Protein AF-A0A263D2Q8-F1 (afdb_monomer_lite)

Radius of gyration: 26.39 Å; chains: 1; bounding box: 45×53×95 Å

Organism: NCBI:txid1854586

InterPro domains:
  IPR046206 Protein of unknown function DUF6239 [PF19752] (26-210)

pLDDT: mean 84.52, std 14.7, range [44.41, 97.5]

Foldseek 3Di:
DDDDDDDDDDDDDDDDDPDDPDDPDPPVDDDPVVVVVVLVVLLVLLLVLLLLLLVCLLCVVVDPDDPLVSLLVNLVSLLSSLVSLVVNQPDAPDDPVVVVVLNVLSVVLNCLSPDPDPVSVVVLVVLLVCLLVLLVVLLVQLVVLCVCLVPPDDPCNVNSLSNSLSSLSSSSSSLSSHDDPDPVSVVVSSVSSNSSSVSSVVSSVVVVVVVVVD

Secondary structure (DSSP, 8-state):
-----------------------------SSHHHHHHHHHHHHHHHHHHHHHHHHHHHHGGG-SS--HHHHHHHHHHHHHHHHHHHHH-S--SS-HHHHHHHHHHHHHHHHHHH--SHHHHHHHHHHHHHHHHHHHHHHHHHHHHHHHHHHS-TTTHHHHHHHHHHHHHHHHHHHHH---SSHHHHHHHHHHHHHHHHHHHHHHHHHHHHHH--

Sequence (214 aa):
MHLRHRGRAPGRGRTGMTAAQAAGGPHDHLVTFSVTTGSLWLRVLLVAGLLLVAAFALLRPFLTEQPRLAVELVTWAAAGAGLLGLLLTEGIDLPQQVALLLLIALAVPVTVTRARQPRLLAVTRHVRGVAPWVLALALVASGVEFGRAWLGGTDAAPVLLHTGLVIALVGLSWFTICRPRTRLATISVQTLVWVLATAVVAGTAHVAVLSSAG

Structure (mmCIF, N/CA/C/O backbone):
data_AF-A0A263D2Q8-F1
#
_entry.id   AF-A0A263D2Q8-F1
#
loop_
_atom_site.group_PDB
_atom_site.id
_atom_site.type_symbol
_atom_site.label_atom_id
_atom_site.label_alt_id
_atom_site.label_comp_id
_atom_site.label_asym_id
_atom_site.label_entity_id
_atom_site.label_seq_id
_atom_site.pdbx_PDB_ins_code
_atom_site.Cartn_x
_atom_site.Cartn_y
_atom_site.Cartn_z
_atom_site.occupancy
_atom_site.B_iso_or_equiv
_atom_site.auth_seq_id
_atom_site.auth_comp_id
_atom_site.auth_asym_id
_atom_site.auth_atom_id
_atom_site.pdbx_PDB_model_num
ATOM 1 N N . MET A 1 1 ? 9.196 -20.069 -69.969 1.00 50.94 1 MET A N 1
ATOM 2 C CA . MET A 1 1 ? 9.876 -19.220 -70.968 1.00 50.94 1 MET A CA 1
ATOM 3 C C . MET A 1 1 ? 8.854 -18.212 -71.491 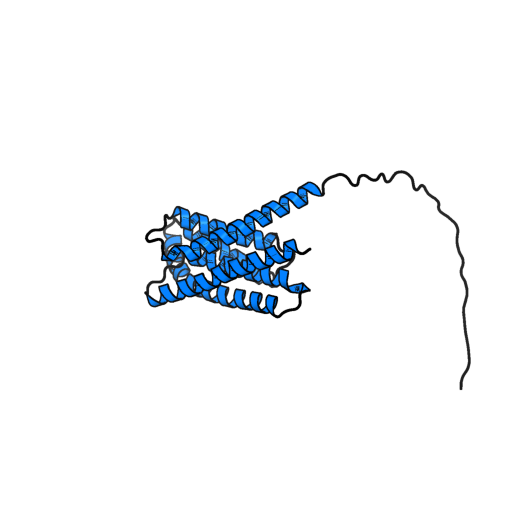1.00 50.94 1 MET A C 1
ATOM 5 O O . MET A 1 1 ? 8.101 -18.538 -72.389 1.00 50.94 1 MET A O 1
ATOM 9 N N . HIS A 1 2 ? 8.741 -17.037 -70.863 1.00 53.97 2 HIS A N 1
ATOM 10 C CA . HIS A 1 2 ? 7.976 -15.905 -71.397 1.00 53.97 2 HIS A CA 1
ATOM 11 C C . HIS A 1 2 ? 8.629 -14.604 -70.919 1.00 53.97 2 HIS A C 1
ATOM 13 O O . HIS A 1 2 ? 8.953 -14.444 -69.745 1.00 53.97 2 HIS A O 1
ATOM 19 N N . LEU A 1 3 ? 8.908 -13.744 -71.891 1.00 55.81 3 LEU A N 1
ATOM 20 C CA . LEU A 1 3 ? 9.716 -12.532 -71.839 1.00 55.81 3 LEU A CA 1
ATOM 21 C C . LEU A 1 3 ? 8.823 -11.281 -71.837 1.00 55.81 3 LEU A C 1
ATOM 23 O O . LEU A 1 3 ? 7.815 -11.270 -72.537 1.00 55.81 3 LEU A O 1
ATOM 27 N N . ARG A 1 4 ? 9.348 -10.206 -71.217 1.00 49.97 4 ARG A N 1
ATOM 28 C CA . ARG A 1 4 ? 9.021 -8.765 -71.399 1.00 49.97 4 ARG A CA 1
ATOM 29 C C . ARG A 1 4 ? 7.684 -8.284 -70.787 1.00 49.97 4 ARG A C 1
ATOM 31 O O . ARG A 1 4 ? 6.724 -9.024 -70.745 1.00 49.97 4 ARG A O 1
ATOM 38 N N . HIS A 1 5 ? 7.543 -7.057 -70.269 1.00 57.03 5 HIS A N 1
ATOM 39 C CA . HIS A 1 5 ? 8.146 -5.787 -70.686 1.00 57.03 5 HIS A CA 1
ATOM 40 C C . HIS A 1 5 ? 8.385 -4.818 -69.506 1.00 57.03 5 HIS A C 1
ATOM 42 O O . HIS A 1 5 ? 7.530 -4.622 -68.649 1.00 57.03 5 HIS A O 1
ATOM 48 N N . ARG A 1 6 ? 9.554 -4.161 -69.522 1.00 58.44 6 ARG A N 1
ATOM 49 C CA . ARG A 1 6 ? 9.878 -2.945 -68.760 1.00 58.44 6 ARG A CA 1
ATOM 50 C C . ARG A 1 6 ? 9.007 -1.777 -69.237 1.00 58.44 6 ARG A C 1
ATOM 52 O O . ARG A 1 6 ? 8.933 -1.552 -70.444 1.00 58.44 6 ARG A O 1
ATOM 59 N N . GLY A 1 7 ? 8.507 -0.978 -68.296 1.00 60.94 7 GLY A N 1
ATOM 60 C CA . GLY A 1 7 ? 8.004 0.380 -68.518 1.00 60.94 7 GLY A CA 1
ATOM 61 C C . GLY A 1 7 ? 8.512 1.306 -67.414 1.00 60.94 7 GLY A C 1
ATOM 62 O O . GLY A 1 7 ? 7.944 1.357 -66.331 1.00 60.94 7 GLY A O 1
ATOM 63 N N . ARG A 1 8 ? 9.628 1.991 -67.678 1.00 58.66 8 ARG A N 1
ATOM 64 C CA . ARG A 1 8 ? 10.233 3.029 -66.832 1.00 58.66 8 ARG A CA 1
ATOM 65 C C . ARG A 1 8 ? 10.006 4.353 -67.555 1.00 58.66 8 ARG A C 1
ATOM 67 O O . ARG A 1 8 ? 10.465 4.482 -68.685 1.00 58.66 8 ARG A O 1
ATOM 74 N N . ALA A 1 9 ? 9.349 5.316 -66.915 1.00 64.12 9 ALA A N 1
ATOM 75 C CA . ALA A 1 9 ? 9.294 6.697 -67.387 1.00 64.12 9 ALA A CA 1
ATOM 76 C C 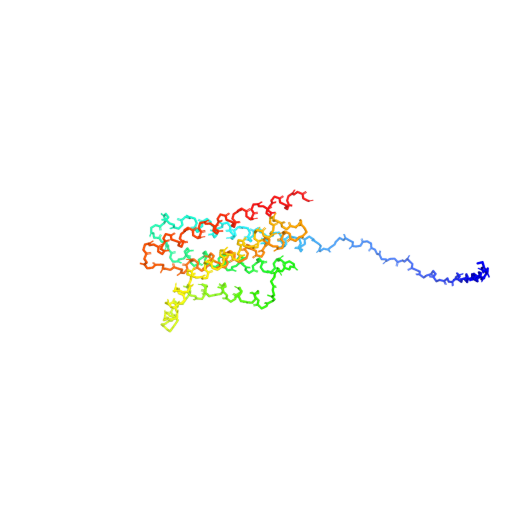. ALA A 1 9 ? 9.756 7.652 -66.267 1.00 64.12 9 ALA A C 1
ATOM 78 O O . ALA A 1 9 ? 9.335 7.479 -65.121 1.00 64.12 9 ALA A O 1
ATOM 79 N N . PRO A 1 10 ? 10.641 8.622 -66.567 1.00 61.88 10 PRO A N 1
ATOM 80 C CA . PRO A 1 10 ? 11.128 9.619 -65.623 1.00 61.88 10 PRO A CA 1
ATOM 81 C C . PRO A 1 10 ? 10.276 10.897 -65.688 1.00 61.88 10 PRO A C 1
ATOM 83 O O . PRO A 1 10 ? 10.042 11.437 -66.765 1.00 61.88 10 PRO A O 1
ATOM 86 N N . GLY A 1 11 ? 9.864 11.415 -64.531 1.00 60.47 11 GLY A N 1
ATOM 87 C CA . GLY A 1 11 ? 9.201 12.714 -64.398 1.00 60.47 11 GLY A CA 1
ATOM 88 C C . GLY A 1 11 ? 9.997 13.620 -63.470 1.00 60.47 11 GLY A C 1
ATOM 89 O O . GLY A 1 11 ? 9.829 13.584 -62.257 1.00 60.47 11 GLY A O 1
ATOM 90 N N . ARG A 1 12 ? 10.909 14.401 -64.051 1.00 58.59 12 ARG A N 1
ATOM 91 C CA . ARG A 1 12 ? 11.739 15.404 -63.379 1.00 58.59 12 ARG A CA 1
ATOM 92 C C . ARG A 1 12 ? 10.985 16.736 -63.430 1.00 58.59 12 ARG A C 1
ATOM 94 O O . ARG A 1 12 ? 10.916 17.344 -64.489 1.00 58.59 12 ARG A O 1
ATOM 101 N N . GLY A 1 13 ? 10.439 17.178 -62.301 1.00 59.19 13 GLY A N 1
ATOM 102 C CA . GLY A 1 13 ? 9.863 18.514 -62.126 1.00 59.19 13 GLY A CA 1
ATOM 103 C C . GLY A 1 13 ? 10.493 19.182 -60.911 1.00 59.19 13 GLY A C 1
ATOM 104 O O . GLY A 1 13 ? 10.072 18.951 -59.784 1.00 59.19 13 GLY A O 1
ATOM 105 N N . ARG A 1 14 ? 11.554 19.956 -61.145 1.00 64.00 14 ARG A N 1
ATOM 106 C CA . ARG A 1 14 ? 12.309 20.722 -60.149 1.00 64.00 14 ARG A CA 1
ATOM 107 C C . ARG A 1 14 ? 12.226 22.187 -60.556 1.00 64.00 14 ARG A C 1
ATOM 109 O O . ARG A 1 14 ? 12.814 22.511 -61.574 1.00 64.00 14 ARG A O 1
ATOM 116 N N . THR A 1 15 ? 11.536 23.002 -59.759 1.00 55.69 15 THR A N 1
ATOM 117 C CA . THR A 1 15 ? 11.578 24.482 -59.638 1.00 55.69 15 THR A CA 1
ATOM 118 C C . THR A 1 15 ? 10.316 24.847 -58.858 1.00 55.69 15 THR A C 1
ATOM 120 O O . THR A 1 15 ? 9.236 24.445 -59.258 1.00 55.69 15 THR A O 1
ATOM 123 N N . GLY A 1 16 ? 10.306 25.549 -57.740 1.00 53.62 16 GLY A N 1
ATOM 124 C CA . GLY A 1 16 ? 11.305 26.352 -57.069 1.00 53.62 16 GLY A CA 1
ATOM 125 C C . GLY A 1 16 ? 10.492 27.311 -56.206 1.00 53.62 16 GLY A C 1
ATOM 126 O O . GLY A 1 16 ? 9.788 28.156 -56.739 1.00 53.62 16 GLY A O 1
ATOM 127 N N . MET A 1 17 ? 10.544 27.148 -54.889 1.00 49.50 17 MET A N 1
ATOM 128 C CA . MET A 1 17 ? 10.141 28.188 -53.946 1.00 49.50 17 MET A CA 1
ATOM 129 C C . MET A 1 17 ? 11.175 28.200 -52.830 1.00 49.50 17 MET A C 1
ATOM 131 O O . MET A 1 17 ? 11.026 27.615 -51.764 1.00 49.50 17 MET A O 1
ATOM 135 N N . THR A 1 18 ? 12.287 28.854 -53.148 1.00 63.72 18 THR A N 1
ATOM 136 C CA . THR A 1 18 ? 13.103 29.569 -52.176 1.00 63.72 18 THR A CA 1
ATOM 137 C C . THR A 1 18 ? 12.246 30.699 -51.611 1.00 63.72 18 THR A C 1
ATOM 139 O O . THR A 1 18 ? 12.167 31.775 -52.199 1.00 63.72 18 THR A O 1
ATOM 142 N N . ALA A 1 19 ? 11.575 30.437 -50.494 1.00 56.88 19 ALA A N 1
ATOM 143 C CA . ALA A 1 19 ? 10.976 31.463 -49.657 1.00 56.88 19 ALA A CA 1
ATOM 144 C C . ALA A 1 19 ? 11.612 31.357 -48.271 1.00 56.88 19 ALA A C 1
ATOM 146 O O . ALA A 1 19 ? 11.289 30.474 -47.485 1.00 56.88 19 ALA A O 1
ATOM 147 N N . ALA A 1 20 ? 12.577 32.249 -48.049 1.00 56.53 20 ALA A N 1
ATOM 148 C CA . ALA A 1 20 ? 12.946 32.799 -46.753 1.00 56.53 20 ALA A CA 1
ATOM 149 C C . ALA A 1 20 ? 13.068 31.792 -45.598 1.00 56.53 20 ALA A C 1
ATOM 151 O O . ALA A 1 20 ? 12.298 31.770 -44.644 1.00 56.53 20 ALA A O 1
ATOM 152 N N . GLN A 1 21 ? 14.160 31.042 -45.650 1.00 54.62 21 GLN A N 1
ATOM 153 C CA . GLN A 1 21 ? 14.877 30.590 -44.470 1.00 54.62 21 GLN A CA 1
ATOM 154 C C . GLN A 1 21 ? 15.453 31.840 -43.775 1.00 54.62 21 GLN A C 1
ATOM 156 O O . GLN A 1 21 ? 16.589 32.234 -44.020 1.00 54.62 21 GLN A O 1
ATOM 161 N N . ALA A 1 22 ? 14.630 32.536 -42.990 1.00 49.81 22 ALA A N 1
ATOM 162 C CA . ALA A 1 22 ? 15.046 33.693 -42.209 1.00 49.81 22 ALA A CA 1
ATOM 163 C C . ALA A 1 22 ? 14.299 33.718 -40.869 1.00 49.81 22 ALA A C 1
ATOM 165 O O . ALA A 1 22 ? 13.089 33.913 -40.820 1.00 49.81 22 ALA A O 1
ATOM 166 N N . ALA A 1 23 ? 15.080 33.550 -39.798 1.00 53.59 23 ALA A N 1
ATOM 167 C CA . ALA A 1 23 ? 14.748 33.862 -38.407 1.00 53.59 23 ALA A CA 1
ATOM 168 C C . ALA A 1 23 ? 13.785 32.919 -37.654 1.00 53.59 23 ALA A C 1
ATOM 170 O O . ALA A 1 23 ? 12.911 33.367 -36.921 1.00 53.59 23 ALA A O 1
ATOM 171 N N . GLY A 1 24 ? 14.024 31.607 -37.720 1.00 49.06 24 GLY A N 1
ATOM 172 C CA . GLY A 1 24 ? 13.734 30.725 -36.584 1.00 49.06 24 GLY A CA 1
ATOM 173 C C . GLY A 1 24 ? 14.960 30.686 -35.675 1.00 49.06 24 GLY A C 1
ATOM 174 O O . GLY A 1 24 ? 15.826 29.837 -35.862 1.00 49.06 24 GLY A O 1
ATOM 175 N N . GLY A 1 25 ? 15.105 31.672 -34.788 1.00 44.41 25 GLY A N 1
ATOM 176 C CA . GLY A 1 25 ? 16.242 31.750 -33.871 1.00 44.41 25 GLY A CA 1
ATOM 177 C C . GLY A 1 25 ? 16.325 30.512 -32.962 1.00 44.41 25 GLY A C 1
ATOM 178 O O . GLY A 1 25 ? 15.280 30.020 -32.530 1.00 44.41 25 GLY A O 1
ATOM 179 N N . PRO A 1 26 ? 17.533 30.009 -32.645 1.00 54.25 26 PRO A N 1
ATOM 180 C CA . PRO A 1 26 ? 17.727 28.990 -31.623 1.00 54.25 26 PRO A CA 1
ATOM 181 C C . PRO A 1 26 ? 17.442 29.623 -30.258 1.00 54.25 26 PRO A C 1
ATOM 183 O O . PRO A 1 26 ? 18.323 30.146 -29.581 1.00 54.25 26 PRO A O 1
ATOM 186 N N . HIS A 1 27 ? 16.173 29.624 -29.872 1.00 53.00 27 HIS A N 1
ATOM 187 C CA . HIS A 1 27 ? 15.743 29.913 -28.510 1.00 53.00 27 HIS A CA 1
ATOM 188 C C . HIS A 1 27 ? 15.486 28.591 -27.771 1.00 53.00 27 HIS A C 1
ATOM 190 O O . HIS A 1 27 ? 14.464 28.422 -27.117 1.00 53.00 27 HIS A O 1
ATOM 196 N N . ASP A 1 28 ? 16.449 27.665 -27.850 1.00 52.28 28 ASP A N 1
ATOM 197 C CA . ASP A 1 28 ? 16.512 26.413 -27.077 1.00 52.28 28 ASP A CA 1
ATOM 198 C C . ASP A 1 28 ? 17.021 26.666 -25.649 1.00 52.28 28 ASP A C 1
ATOM 200 O O . ASP A 1 28 ? 17.899 25.976 -25.137 1.00 52.28 28 ASP A O 1
ATOM 204 N N . HIS A 1 29 ? 16.519 27.698 -24.978 1.00 57.44 29 HIS A N 1
ATOM 205 C CA . HIS A 1 29 ? 16.974 28.042 -23.632 1.00 57.44 29 HIS A CA 1
ATOM 206 C C . HIS A 1 29 ? 15.827 28.549 -22.771 1.00 57.44 29 HIS A C 1
ATOM 208 O O . HIS A 1 29 ? 15.957 29.629 -22.223 1.00 57.44 29 HIS A O 1
ATOM 214 N N . LEU A 1 30 ? 14.703 27.840 -22.642 1.00 49.75 30 LEU A N 1
ATOM 215 C CA . LEU A 1 30 ? 13.719 28.154 -21.597 1.00 49.75 30 LEU A CA 1
ATOM 216 C C . LEU A 1 30 ? 12.771 26.965 -21.348 1.00 49.75 30 LEU A C 1
ATOM 218 O O . LEU A 1 30 ? 12.089 26.480 -22.241 1.00 49.75 30 LEU A O 1
ATOM 222 N N . VAL A 1 31 ? 12.697 26.570 -20.073 1.00 47.94 31 VAL A N 1
ATOM 223 C CA . VAL A 1 31 ? 11.654 25.747 -19.419 1.00 47.94 31 VAL A CA 1
ATOM 224 C C . VAL A 1 31 ? 11.744 24.204 -19.457 1.00 47.94 31 VAL A C 1
ATOM 226 O O . VAL A 1 31 ? 10.795 23.541 -19.058 1.00 47.94 31 VAL A O 1
ATOM 229 N N . THR A 1 32 ? 12.880 23.569 -19.757 1.00 47.84 32 THR A N 1
ATOM 230 C CA . THR A 1 32 ? 13.059 22.121 -19.447 1.00 47.84 32 THR A CA 1
ATOM 231 C C . THR A 1 32 ? 13.608 21.847 -18.039 1.00 47.84 32 THR A C 1
ATOM 233 O O . THR A 1 32 ? 13.417 20.753 -17.506 1.00 47.84 32 THR A O 1
ATOM 236 N N . PHE A 1 33 ? 14.195 22.846 -17.367 1.00 45.94 33 PHE A N 1
ATOM 237 C CA . PHE A 1 33 ? 14.729 22.696 -16.000 1.00 45.94 33 PHE A CA 1
ATOM 238 C C . PHE A 1 33 ? 13.660 22.705 -14.893 1.00 45.94 33 PHE A C 1
ATOM 240 O O . PHE A 1 33 ? 13.873 22.144 -13.818 1.00 45.94 33 PHE A O 1
ATOM 247 N N . SER A 1 34 ? 12.487 23.304 -15.130 1.00 48.91 34 SER A N 1
ATOM 248 C CA . SER A 1 34 ? 11.433 23.367 -14.102 1.00 48.91 34 SER A CA 1
ATOM 249 C C . SER A 1 34 ? 10.630 22.061 -14.011 1.00 48.91 34 SER A C 1
ATOM 251 O O . SER A 1 34 ? 10.343 21.587 -12.912 1.00 48.91 34 SER A O 1
ATOM 253 N N . VAL A 1 35 ? 10.358 21.412 -15.152 1.00 54.50 35 VAL A N 1
ATOM 254 C CA . VAL A 1 35 ? 9.617 20.137 -15.200 1.00 54.50 35 VAL A CA 1
ATOM 255 C C . VAL A 1 35 ? 10.462 18.978 -14.653 1.00 54.50 35 VAL A C 1
ATOM 257 O O . VAL A 1 35 ? 9.969 18.142 -13.895 1.00 54.50 35 VAL A O 1
ATOM 260 N N . THR A 1 36 ? 11.765 18.971 -14.948 1.00 60.41 36 THR A N 1
ATOM 261 C CA . THR A 1 36 ? 12.710 17.968 -14.430 1.00 60.41 36 THR A CA 1
ATOM 262 C C . THR A 1 36 ? 12.895 18.084 -12.917 1.00 60.41 36 THR A C 1
ATOM 264 O O . THR A 1 36 ? 12.780 17.075 -12.218 1.00 60.41 36 THR A O 1
ATOM 267 N N . THR A 1 37 ? 13.057 19.302 -12.385 1.00 70.12 37 THR A N 1
ATOM 268 C CA . THR A 1 37 ? 13.185 19.526 -10.932 1.00 70.12 37 THR A CA 1
ATOM 269 C C . THR A 1 37 ? 11.926 19.097 -10.171 1.00 70.12 37 THR A C 1
ATOM 271 O O . THR A 1 37 ? 12.028 18.455 -9.125 1.00 70.12 37 THR A O 1
ATOM 274 N N . GLY A 1 38 ? 10.733 19.385 -10.709 1.00 75.62 38 GLY A N 1
ATOM 275 C CA . GLY A 1 38 ? 9.465 18.961 -10.105 1.00 75.62 38 GLY A CA 1
ATOM 276 C C . GLY A 1 38 ? 9.334 17.438 -10.011 1.00 75.62 38 GLY A C 1
ATOM 277 O O . GLY A 1 38 ? 8.994 16.906 -8.953 1.00 75.62 38 GLY A O 1
ATOM 278 N N . SER A 1 39 ? 9.678 16.721 -11.085 1.00 81.50 39 SER A N 1
ATOM 279 C CA . SER A 1 39 ? 9.627 15.253 -11.105 1.00 81.50 39 SER A CA 1
ATOM 280 C C . SER A 1 39 ? 10.623 14.605 -10.134 1.00 81.50 39 SER A C 1
ATOM 282 O O . SER A 1 39 ? 10.300 13.600 -9.498 1.00 81.50 39 SER A O 1
ATOM 284 N N . LEU A 1 40 ? 11.806 15.205 -9.959 1.00 84.94 40 LEU A N 1
ATOM 285 C CA . LEU A 1 40 ? 12.836 14.696 -9.058 1.00 84.94 40 LEU A CA 1
ATOM 286 C C . LEU A 1 40 ? 12.380 14.765 -7.599 1.00 84.94 40 LEU A C 1
ATOM 288 O O . LEU A 1 40 ? 12.483 13.772 -6.881 1.00 84.94 40 LEU A O 1
ATOM 292 N N . TRP A 1 41 ? 11.797 15.889 -7.173 1.00 88.75 41 TRP A N 1
ATOM 293 C CA . TRP A 1 41 ? 11.240 16.006 -5.823 1.00 88.75 41 TRP A CA 1
ATOM 294 C C . TRP A 1 41 ? 10.104 15.018 -5.573 1.00 88.75 41 TRP A C 1
ATOM 296 O O . TRP A 1 41 ? 10.064 14.403 -4.510 1.00 88.75 41 TRP A O 1
ATOM 306 N N . LEU A 1 42 ? 9.215 14.807 -6.547 1.00 88.94 42 LEU A N 1
ATOM 307 C CA . LEU A 1 42 ? 8.147 13.812 -6.425 1.00 88.94 42 LEU A CA 1
ATOM 308 C C . LEU A 1 42 ? 8.706 12.388 -6.274 1.00 88.94 42 LEU A C 1
ATOM 310 O O . LEU A 1 42 ? 8.212 11.631 -5.440 1.00 88.94 42 LEU A O 1
ATOM 314 N N . ARG A 1 43 ? 9.773 12.034 -7.004 1.00 88.38 43 ARG A N 1
ATOM 315 C CA . ARG A 1 43 ? 10.467 10.742 -6.847 1.00 88.38 43 ARG A CA 1
ATOM 316 C C . ARG A 1 43 ? 11.121 10.603 -5.472 1.00 88.38 43 ARG A C 1
ATOM 318 O O . ARG A 1 43 ? 10.968 9.565 -4.833 1.00 88.38 43 ARG A O 1
ATOM 325 N N . VAL A 1 44 ? 11.795 11.646 -4.984 1.00 90.75 44 VAL A N 1
ATOM 326 C CA . VAL A 1 44 ? 12.393 11.655 -3.636 1.00 90.75 44 VAL A CA 1
ATOM 327 C C . VAL A 1 44 ? 11.315 11.489 -2.563 1.00 90.75 44 VAL A C 1
ATOM 329 O O . VAL A 1 44 ? 11.474 10.667 -1.663 1.00 90.75 44 VAL A O 1
ATOM 332 N N . LEU A 1 45 ? 10.197 12.211 -2.676 1.00 93.19 45 LEU A N 1
ATOM 333 C CA . LEU A 1 45 ? 9.062 12.097 -1.756 1.00 93.19 45 LEU A CA 1
ATOM 334 C C . LEU A 1 45 ? 8.426 10.704 -1.795 1.00 93.19 45 LEU A C 1
ATOM 336 O O . LEU A 1 45 ? 8.099 10.158 -0.742 1.00 93.19 45 LEU A O 1
ATOM 340 N N . LEU A 1 46 ? 8.287 10.112 -2.985 1.00 91.94 46 LEU A N 1
ATOM 341 C CA . LEU A 1 46 ? 7.792 8.748 -3.157 1.00 91.94 46 LEU A CA 1
ATOM 342 C C . LEU A 1 46 ? 8.698 7.736 -2.439 1.00 91.94 46 LEU A C 1
ATOM 344 O O . LEU A 1 46 ? 8.207 6.952 -1.627 1.00 91.94 46 LEU A O 1
ATOM 348 N N . VAL A 1 47 ? 10.012 7.779 -2.685 1.00 92.88 47 VAL A N 1
ATOM 349 C CA . VAL A 1 47 ? 10.988 6.873 -2.054 1.00 92.88 47 VAL A CA 1
ATOM 350 C C . VAL A 1 47 ? 11.027 7.072 -0.540 1.00 92.88 47 VAL A C 1
ATOM 352 O O . VAL A 1 47 ? 10.963 6.099 0.210 1.00 92.88 47 VAL A O 1
ATOM 355 N N . ALA A 1 48 ? 11.063 8.320 -0.068 1.00 94.25 48 ALA A N 1
ATOM 356 C CA . ALA A 1 48 ? 11.029 8.625 1.359 1.00 94.25 48 ALA A CA 1
ATOM 357 C C . ALA A 1 48 ? 9.744 8.101 2.022 1.00 94.25 48 ALA A C 1
ATOM 359 O O . ALA A 1 48 ? 9.805 7.507 3.097 1.00 94.25 48 ALA A O 1
ATOM 360 N N . GLY A 1 49 ? 8.591 8.264 1.365 1.00 94.12 49 GLY A N 1
ATOM 361 C CA . GLY A 1 49 ? 7.311 7.729 1.824 1.00 94.12 49 GLY A CA 1
ATOM 362 C C . GLY A 1 49 ? 7.301 6.200 1.894 1.00 94.12 49 GLY A C 1
ATOM 363 O O . GLY A 1 49 ? 6.900 5.639 2.912 1.00 94.12 49 GLY A O 1
ATOM 364 N N . LEU A 1 50 ? 7.798 5.522 0.854 1.00 94.00 50 LEU A N 1
ATOM 365 C CA . LEU A 1 50 ? 7.937 4.061 0.807 1.00 94.00 50 LEU A CA 1
ATOM 366 C C . LEU A 1 50 ? 8.801 3.539 1.964 1.00 94.00 50 LEU A C 1
ATOM 368 O O . LEU A 1 50 ? 8.370 2.650 2.702 1.00 94.00 50 LEU A O 1
ATOM 372 N N . LEU A 1 51 ? 9.985 4.128 2.163 1.00 95.31 51 LEU A N 1
ATOM 373 C CA . LEU A 1 51 ? 10.910 3.739 3.229 1.00 95.31 51 LEU A CA 1
ATOM 374 C C . LEU A 1 51 ? 10.339 4.029 4.619 1.00 95.31 51 LEU A C 1
ATOM 376 O O . LEU A 1 51 ? 10.465 3.192 5.509 1.00 95.31 51 LEU A O 1
ATOM 380 N N . LEU A 1 52 ? 9.666 5.167 4.808 1.00 96.12 52 LEU A N 1
ATOM 381 C CA . LEU A 1 52 ? 9.001 5.507 6.068 1.00 96.12 52 LEU A CA 1
ATOM 382 C C . LEU A 1 52 ? 7.931 4.469 6.434 1.00 96.12 52 LEU A C 1
ATOM 384 O O . LEU A 1 52 ? 7.879 4.002 7.573 1.00 96.12 52 LEU A O 1
ATOM 388 N N . VAL A 1 53 ? 7.083 4.094 5.473 1.00 96.12 53 VAL A N 1
ATOM 389 C CA . VAL A 1 53 ? 6.000 3.122 5.682 1.00 96.12 53 VAL A CA 1
ATOM 390 C C . VAL A 1 53 ? 6.567 1.726 5.943 1.00 96.12 53 VAL A C 1
ATOM 392 O O . VAL A 1 53 ? 6.113 1.054 6.872 1.00 96.12 53 VAL A O 1
ATOM 395 N N . ALA A 1 54 ? 7.584 1.304 5.186 1.00 96.00 54 ALA A N 1
ATOM 396 C CA . ALA A 1 54 ? 8.259 0.024 5.391 1.00 96.00 54 ALA A CA 1
ATOM 397 C C . ALA A 1 54 ? 8.973 -0.038 6.753 1.00 96.00 54 ALA A C 1
ATOM 399 O O . ALA A 1 54 ? 8.811 -1.010 7.491 1.00 96.00 54 ALA A O 1
ATOM 400 N N . ALA A 1 55 ? 9.694 1.018 7.139 1.00 95.88 55 ALA A N 1
ATOM 401 C CA . ALA A 1 55 ? 10.353 1.107 8.439 1.00 95.88 55 ALA A CA 1
ATOM 402 C C . ALA A 1 55 ? 9.338 1.046 9.586 1.00 95.88 55 ALA A C 1
ATOM 404 O O . ALA A 1 55 ? 9.507 0.263 10.520 1.00 95.88 55 ALA A O 1
ATOM 405 N N . PHE A 1 56 ? 8.238 1.802 9.499 1.00 95.25 56 PHE A N 1
ATOM 406 C CA . PHE A 1 56 ? 7.166 1.725 10.490 1.00 95.25 56 PHE A CA 1
ATOM 407 C C . PHE A 1 56 ? 6.571 0.315 10.584 1.00 95.25 56 PHE A C 1
ATOM 409 O O . PHE A 1 56 ? 6.333 -0.187 11.682 1.00 95.25 56 PHE A O 1
ATOM 416 N N . ALA A 1 57 ? 6.342 -0.335 9.442 1.00 94.50 57 ALA A N 1
ATOM 417 C CA . ALA A 1 57 ? 5.805 -1.686 9.373 1.00 94.50 57 ALA A CA 1
ATOM 418 C C . ALA A 1 57 ? 6.718 -2.721 10.058 1.00 94.50 57 ALA A C 1
ATOM 420 O O . ALA A 1 57 ? 6.230 -3.548 10.832 1.00 94.50 57 ALA A O 1
ATOM 421 N N . LEU A 1 58 ? 8.031 -2.629 9.831 1.00 95.19 58 LEU A N 1
ATOM 422 C CA . LEU A 1 58 ? 9.042 -3.497 10.443 1.00 95.19 58 LEU A CA 1
ATOM 423 C C . LEU A 1 58 ? 9.229 -3.223 11.940 1.00 95.19 58 LEU A C 1
ATOM 425 O O . LEU A 1 58 ? 9.395 -4.161 12.716 1.00 95.19 58 LEU A O 1
ATOM 429 N N . LEU A 1 59 ? 9.159 -1.957 12.361 1.00 94.31 59 LEU A N 1
ATOM 430 C CA . LEU A 1 59 ? 9.357 -1.554 13.757 1.00 94.31 59 LEU A CA 1
ATOM 431 C C . LEU A 1 59 ? 8.113 -1.749 14.630 1.00 94.31 59 LEU A C 1
ATOM 433 O O . LEU A 1 59 ? 8.232 -1.879 15.846 1.00 94.31 59 LEU A O 1
ATOM 437 N N . ARG A 1 60 ? 6.912 -1.796 14.040 1.00 91.44 60 ARG A N 1
ATOM 438 C CA . ARG A 1 60 ? 5.643 -1.882 14.780 1.00 91.44 60 ARG A CA 1
ATOM 439 C C . ARG A 1 60 ? 5.580 -2.996 15.838 1.00 91.44 60 ARG A C 1
ATOM 441 O O . ARG A 1 60 ? 5.071 -2.698 16.913 1.00 91.44 60 ARG A O 1
ATOM 448 N N . PRO A 1 61 ? 6.073 -4.230 15.614 1.00 91.06 61 PRO A N 1
ATOM 449 C CA . PRO A 1 61 ? 6.057 -5.281 16.636 1.00 91.06 61 PRO A CA 1
ATOM 450 C C . PRO A 1 61 ? 6.868 -4.955 17.898 1.00 91.06 61 PRO A C 1
ATOM 452 O O . PRO A 1 61 ? 6.579 -5.508 18.954 1.00 91.06 61 PRO A O 1
ATOM 455 N N . PHE A 1 62 ? 7.855 -4.063 17.794 1.00 92.19 62 PHE A N 1
ATOM 456 C CA . PHE A 1 62 ? 8.730 -3.665 18.899 1.00 92.19 62 PHE A CA 1
ATOM 457 C C . PHE A 1 62 ? 8.210 -2.438 19.664 1.00 92.19 62 PHE A C 1
ATOM 459 O O . PHE A 1 62 ? 8.730 -2.108 20.726 1.00 92.19 62 PHE A O 1
ATOM 466 N N . LEU A 1 63 ? 7.180 -1.760 19.145 1.00 88.94 63 LEU A N 1
ATOM 467 C CA . LEU A 1 63 ? 6.574 -0.583 19.764 1.00 88.94 63 LEU A CA 1
ATOM 468 C C . LEU A 1 63 ? 5.347 -1.009 20.580 1.00 88.94 63 LEU A C 1
ATOM 470 O O . LEU A 1 63 ? 4.303 -1.337 20.016 1.00 88.94 63 LEU A O 1
ATOM 474 N N . THR A 1 64 ? 5.468 -0.996 21.909 1.00 81.19 64 THR A N 1
ATOM 475 C CA . THR A 1 64 ? 4.403 -1.388 22.851 1.00 81.19 64 THR A CA 1
ATOM 476 C C . THR A 1 64 ? 3.171 -0.489 22.760 1.00 81.19 64 THR A C 1
ATOM 478 O O . THR A 1 64 ? 2.046 -0.985 22.756 1.00 81.19 64 THR A O 1
ATOM 481 N N . GLU A 1 65 ? 3.372 0.822 22.614 1.00 86.06 65 GLU A N 1
ATOM 482 C CA . GLU A 1 65 ? 2.306 1.799 22.409 1.00 86.06 65 GLU A CA 1
ATOM 483 C C . GLU A 1 65 ? 2.659 2.731 21.252 1.00 86.06 65 GLU A C 1
ATOM 485 O O . GLU A 1 65 ? 3.721 3.351 21.218 1.00 86.06 65 GLU A O 1
ATOM 490 N N . GLN A 1 66 ? 1.755 2.833 20.278 1.00 86.69 66 GLN A N 1
ATOM 491 C CA . GLN A 1 66 ? 1.924 3.736 19.145 1.00 86.69 66 GLN A CA 1
ATOM 492 C C . GLN A 1 66 ? 1.017 4.950 19.329 1.00 86.69 66 GLN A C 1
ATOM 494 O O . GLN A 1 66 ? -0.207 4.779 19.422 1.00 86.69 66 GLN A O 1
ATOM 499 N N . PRO A 1 67 ? 1.565 6.178 19.343 1.00 91.56 67 PRO A N 1
ATOM 500 C CA . PRO A 1 67 ? 0.734 7.363 19.427 1.00 91.56 67 PRO A CA 1
ATOM 501 C C . PRO A 1 67 ? -0.174 7.420 18.198 1.00 91.56 67 PRO A C 1
ATOM 503 O O . PRO A 1 67 ? 0.246 7.146 17.070 1.00 91.56 67 PRO A O 1
ATOM 506 N N . ARG A 1 68 ? -1.436 7.811 18.405 1.00 89.38 68 ARG A N 1
ATOM 507 C CA . ARG A 1 68 ? -2.442 7.889 17.332 1.00 89.38 68 ARG A CA 1
ATOM 508 C C . ARG A 1 68 ? -1.964 8.742 16.152 1.00 89.38 68 ARG A C 1
ATOM 510 O O . ARG A 1 68 ? -2.249 8.398 15.009 1.00 89.38 68 ARG A O 1
ATOM 517 N N . LEU A 1 69 ? -1.214 9.805 16.443 1.00 91.88 69 LEU A N 1
ATOM 518 C CA . LEU A 1 69 ? -0.620 10.682 15.437 1.00 91.88 69 LEU A CA 1
ATOM 519 C C . LEU A 1 69 ? 0.375 9.947 14.533 1.00 91.88 69 LEU A C 1
ATOM 521 O O . LEU A 1 69 ? 0.313 10.137 13.328 1.00 91.88 69 LEU A O 1
ATOM 525 N N . ALA A 1 70 ? 1.234 9.070 15.064 1.00 92.75 70 ALA A N 1
ATOM 526 C CA . ALA A 1 70 ? 2.180 8.321 14.231 1.00 92.75 70 ALA A CA 1
ATOM 527 C C . ALA A 1 70 ? 1.452 7.384 13.258 1.00 92.75 70 ALA A C 1
ATOM 529 O O . ALA A 1 70 ? 1.775 7.347 12.075 1.00 92.75 70 ALA A O 1
ATOM 530 N N . VAL A 1 71 ? 0.420 6.681 13.735 1.00 92.62 71 VAL A N 1
ATOM 531 C CA . VAL A 1 71 ? -0.410 5.813 12.883 1.00 92.62 71 VAL A CA 1
ATOM 532 C C . VAL A 1 71 ? -1.114 6.630 11.797 1.00 92.62 71 VAL A C 1
ATOM 534 O O . VAL A 1 71 ? -1.139 6.213 10.641 1.00 92.62 71 VAL A O 1
ATOM 537 N N . GLU A 1 72 ? -1.669 7.794 12.145 1.00 93.75 72 GLU A N 1
ATOM 538 C CA . GLU A 1 72 ? -2.309 8.691 11.178 1.00 93.75 72 GLU A CA 1
ATOM 539 C C . GLU A 1 72 ? -1.297 9.187 10.137 1.00 93.75 72 GLU A C 1
ATOM 541 O O . GLU A 1 72 ? -1.543 9.022 8.944 1.00 93.75 72 GLU A O 1
ATOM 546 N N . LEU A 1 73 ? -0.137 9.696 10.561 1.00 94.81 73 LEU A N 1
ATOM 547 C CA . LEU A 1 73 ? 0.913 10.185 9.664 1.00 94.81 73 LEU A CA 1
ATOM 548 C C . LEU A 1 73 ? 1.411 9.101 8.709 1.00 94.81 73 LEU A C 1
ATOM 550 O O . LEU A 1 73 ? 1.519 9.359 7.517 1.00 94.81 73 LEU A O 1
ATOM 554 N N . VAL A 1 74 ? 1.654 7.881 9.194 1.00 94.81 74 VAL A N 1
ATOM 555 C CA . VAL A 1 74 ? 2.094 6.771 8.334 1.00 94.81 74 VAL A CA 1
ATOM 556 C C . VAL A 1 74 ? 0.993 6.345 7.368 1.00 94.81 74 VAL A C 1
ATOM 558 O O . VAL A 1 74 ? 1.275 6.031 6.217 1.00 94.81 74 VAL A O 1
ATOM 561 N N . THR A 1 75 ? -0.271 6.383 7.795 1.00 94.38 75 THR A N 1
ATOM 562 C CA . THR A 1 75 ? -1.404 6.099 6.900 1.00 94.38 75 THR A CA 1
ATOM 563 C C . THR A 1 75 ? -1.496 7.142 5.786 1.00 94.38 75 THR A C 1
ATOM 565 O O . THR A 1 75 ? -1.673 6.783 4.625 1.00 94.38 75 THR A O 1
ATOM 568 N N . TRP A 1 76 ? -1.321 8.425 6.118 1.00 94.94 76 TRP A N 1
ATOM 569 C CA . TRP A 1 76 ? -1.251 9.511 5.139 1.00 94.94 76 TRP A CA 1
ATOM 570 C C . TRP A 1 76 ? -0.033 9.398 4.230 1.00 94.94 76 TRP A C 1
ATOM 572 O O . TRP A 1 76 ? -0.165 9.610 3.030 1.00 94.94 76 TRP A O 1
ATOM 582 N N . ALA A 1 77 ? 1.126 9.026 4.771 1.00 95.38 77 ALA A N 1
ATOM 583 C CA . ALA A 1 77 ? 2.335 8.805 3.990 1.00 95.38 77 ALA A CA 1
ATOM 584 C C . ALA A 1 77 ? 2.159 7.642 3.006 1.00 95.38 77 ALA A C 1
ATOM 586 O O . ALA A 1 77 ? 2.515 7.786 1.844 1.00 95.38 77 ALA A O 1
ATOM 587 N N . ALA A 1 78 ? 1.545 6.530 3.426 1.00 94.19 78 ALA A N 1
ATOM 588 C CA . ALA A 1 78 ? 1.246 5.400 2.549 1.00 94.19 78 ALA A CA 1
ATOM 589 C C . ALA A 1 78 ? 0.240 5.774 1.451 1.00 94.19 78 ALA A C 1
ATOM 591 O O . ALA A 1 78 ? 0.458 5.454 0.285 1.00 94.19 78 ALA A O 1
ATOM 592 N N . ALA A 1 79 ? -0.830 6.495 1.806 1.00 93.81 79 ALA A N 1
ATOM 593 C CA . ALA A 1 79 ? -1.817 6.986 0.846 1.00 93.81 79 ALA A CA 1
ATOM 594 C C . ALA A 1 79 ? -1.209 7.979 -0.155 1.00 93.81 79 ALA A C 1
ATOM 596 O O . ALA A 1 79 ? -1.428 7.858 -1.358 1.00 93.81 79 ALA A O 1
ATOM 597 N N . GLY A 1 80 ? -0.414 8.928 0.342 1.00 94.00 80 GLY A N 1
ATOM 598 C CA . GLY A 1 80 ? 0.292 9.919 -0.460 1.00 94.00 80 GLY A CA 1
ATOM 599 C C . GLY A 1 80 ? 1.312 9.273 -1.389 1.00 94.00 80 GLY A C 1
ATOM 600 O O . GLY A 1 80 ? 1.277 9.534 -2.582 1.00 94.00 80 GLY A O 1
ATOM 601 N N . ALA A 1 81 ? 2.161 8.378 -0.881 1.00 94.06 81 ALA A N 1
ATOM 602 C CA . ALA A 1 81 ? 3.122 7.635 -1.691 1.00 94.06 81 ALA A CA 1
ATOM 603 C C . ALA A 1 81 ? 2.420 6.768 -2.748 1.00 94.06 81 ALA A C 1
ATOM 605 O O . ALA A 1 81 ? 2.837 6.760 -3.900 1.00 94.06 81 ALA A O 1
ATOM 606 N N . GLY A 1 82 ? 1.314 6.101 -2.400 1.00 92.25 82 GLY A N 1
ATOM 607 C CA . GLY A 1 82 ? 0.531 5.317 -3.356 1.00 92.25 82 GLY A CA 1
ATOM 608 C C . GLY A 1 82 ? -0.040 6.192 -4.472 1.00 92.25 82 GLY A C 1
ATOM 609 O O . GLY A 1 82 ? 0.102 5.862 -5.645 1.00 92.25 82 GLY A O 1
ATOM 610 N N . LEU A 1 83 ? -0.611 7.346 -4.117 1.00 93.69 83 LEU A N 1
ATOM 611 C CA . LEU A 1 83 ? -1.118 8.323 -5.080 1.00 93.69 83 LEU A CA 1
ATOM 612 C C . LEU A 1 83 ? -0.002 8.911 -5.955 1.00 93.69 83 LEU A C 1
ATOM 614 O O . LEU A 1 83 ? -0.174 8.997 -7.166 1.00 93.69 83 LEU A O 1
ATOM 618 N N . LEU A 1 84 ? 1.140 9.287 -5.369 1.00 92.06 84 LEU A N 1
ATOM 619 C CA . LEU A 1 84 ? 2.305 9.749 -6.126 1.00 92.06 84 LEU A CA 1
ATOM 620 C C . LEU A 1 84 ? 2.788 8.667 -7.092 1.00 92.06 84 LEU A C 1
ATOM 622 O O . LEU A 1 84 ? 3.083 8.984 -8.236 1.00 92.06 84 LEU A O 1
ATOM 626 N N . GLY A 1 85 ? 2.821 7.403 -6.661 1.00 89.44 85 GLY A N 1
ATOM 627 C CA . GLY A 1 85 ? 3.133 6.270 -7.527 1.00 89.44 85 GLY A CA 1
ATOM 628 C C . GLY A 1 85 ? 2.184 6.201 -8.722 1.00 89.44 85 GLY A C 1
ATOM 629 O O . GLY A 1 85 ? 2.638 6.174 -9.860 1.00 89.44 85 GLY A O 1
ATOM 630 N N . LEU A 1 86 ? 0.871 6.281 -8.491 1.00 89.31 86 LEU A N 1
ATOM 631 C CA . LEU A 1 86 ? -0.124 6.293 -9.571 1.00 89.31 86 LEU A CA 1
ATOM 632 C C . LEU A 1 86 ? 0.052 7.478 -10.541 1.00 89.31 86 LEU A C 1
ATOM 634 O O . LEU A 1 86 ? -0.163 7.311 -11.735 1.00 89.31 86 LEU A O 1
ATOM 638 N N . LEU A 1 87 ? 0.429 8.660 -10.042 1.00 88.31 87 LEU A N 1
ATOM 639 C CA . LEU A 1 87 ? 0.596 9.874 -10.854 1.00 88.31 87 LEU A CA 1
ATOM 640 C C . LEU A 1 87 ? 1.921 9.923 -11.626 1.00 88.31 87 LEU A C 1
ATOM 642 O O . LEU A 1 87 ? 1.979 10.530 -12.690 1.00 88.31 87 LEU A O 1
ATOM 646 N N . LEU A 1 88 ? 2.988 9.346 -11.070 1.00 84.94 88 LEU A N 1
ATOM 647 C CA . LEU A 1 88 ? 4.331 9.384 -11.655 1.00 84.94 88 LEU A CA 1
ATOM 648 C C . LEU A 1 88 ? 4.580 8.281 -12.678 1.00 84.94 88 LEU A C 1
ATOM 650 O O . LEU A 1 88 ? 5.547 8.373 -13.433 1.00 84.94 88 LEU A O 1
ATOM 654 N N . THR A 1 89 ? 3.766 7.228 -12.681 1.00 79.62 89 THR A N 1
ATOM 655 C CA . THR A 1 89 ? 3.980 6.115 -13.602 1.00 79.62 89 THR A CA 1
ATOM 656 C C . THR A 1 89 ? 3.329 6.448 -14.946 1.00 79.62 89 THR A C 1
ATOM 658 O O . THR A 1 89 ? 2.127 6.690 -15.005 1.00 79.62 89 THR A O 1
ATOM 661 N N . GLU A 1 90 ? 4.106 6.437 -16.035 1.00 74.50 90 GLU A N 1
ATOM 662 C CA . GLU A 1 90 ? 3.615 6.694 -17.408 1.00 74.50 90 GLU A CA 1
ATOM 663 C C . GLU A 1 90 ? 2.662 5.601 -17.934 1.00 74.50 90 GLU A C 1
ATOM 665 O O . GLU A 1 90 ? 2.079 5.719 -19.009 1.00 74.50 90 GLU A O 1
ATOM 670 N N . GLY A 1 91 ? 2.463 4.546 -17.148 1.00 73.25 91 GLY A N 1
ATOM 671 C CA . GLY A 1 91 ? 1.474 3.502 -17.348 1.00 73.25 91 GLY A CA 1
ATOM 672 C C . GLY A 1 91 ? 1.488 2.551 -16.157 1.00 73.25 91 GLY A C 1
ATOM 673 O O . GLY A 1 91 ? 2.522 2.350 -15.531 1.00 73.25 91 GLY A O 1
ATOM 674 N N . ILE A 1 92 ? 0.344 1.971 -15.821 1.00 80.88 92 ILE A N 1
ATOM 675 C CA . ILE A 1 92 ? 0.239 0.897 -14.828 1.00 80.88 92 ILE A CA 1
ATOM 676 C C . ILE A 1 92 ? -0.157 -0.351 -15.609 1.00 80.88 92 ILE A C 1
ATOM 678 O O . ILE A 1 92 ? -1.024 -0.250 -16.477 1.00 80.88 92 ILE A O 1
ATOM 682 N N . ASP A 1 93 ? 0.422 -1.516 -15.299 1.00 86.69 93 ASP A N 1
ATOM 683 C CA . ASP A 1 93 ? 0.023 -2.793 -15.925 1.00 86.69 93 ASP A CA 1
ATOM 684 C C . ASP A 1 93 ? -1.316 -3.303 -15.355 1.00 86.69 93 ASP A C 1
ATOM 686 O O . ASP A 1 93 ? -1.468 -4.450 -14.945 1.00 86.69 93 ASP A O 1
ATOM 690 N N . LEU A 1 94 ? -2.297 -2.406 -15.236 1.00 87.12 94 LEU A N 1
ATOM 691 C CA . LEU A 1 94 ? -3.610 -2.679 -14.677 1.00 87.12 94 LEU A CA 1
ATOM 692 C C . LEU A 1 94 ? -4.690 -1.979 -15.504 1.00 87.12 94 LEU A C 1
ATOM 694 O O . LEU A 1 94 ? -4.524 -0.821 -15.895 1.00 87.12 94 LEU A O 1
ATOM 698 N N . PRO A 1 95 ? -5.853 -2.625 -15.697 1.00 91.69 95 PRO A N 1
ATOM 699 C CA . PRO A 1 95 ? -7.029 -1.948 -16.223 1.00 91.69 95 PRO A CA 1
ATOM 700 C C . PRO A 1 95 ? -7.377 -0.718 -15.375 1.00 91.69 95 PRO A C 1
ATOM 702 O O . PRO A 1 95 ? -7.271 -0.747 -14.144 1.00 91.69 95 PRO A O 1
ATOM 705 N N . GLN A 1 96 ? -7.870 0.347 -16.010 1.00 89.88 96 GLN A N 1
ATOM 706 C CA . GLN A 1 96 ? -8.212 1.610 -15.339 1.00 89.88 96 GLN A CA 1
ATOM 707 C C . GLN A 1 96 ? -9.193 1.421 -14.166 1.00 89.88 96 GLN A C 1
ATOM 709 O O . GLN A 1 96 ? -9.116 2.120 -13.155 1.00 89.88 96 GLN A O 1
ATOM 714 N N . GLN A 1 97 ? -10.089 0.437 -14.264 1.00 94.56 97 GLN A N 1
ATOM 715 C CA . GLN A 1 97 ? -11.025 0.068 -13.203 1.00 94.56 97 GLN A CA 1
ATOM 716 C C . GLN A 1 97 ? -10.293 -0.423 -11.948 1.00 94.56 97 GLN A C 1
ATOM 718 O O . GLN A 1 97 ? -10.689 -0.088 -10.835 1.00 94.56 97 GLN A O 1
ATOM 723 N N . VAL A 1 98 ? -9.204 -1.179 -12.111 1.00 92.81 98 VAL A N 1
ATOM 724 C CA . VAL A 1 98 ? -8.401 -1.678 -10.989 1.00 92.81 98 VAL A CA 1
ATOM 725 C C . VAL A 1 98 ? -7.603 -0.542 -10.354 1.00 92.81 98 VAL A C 1
ATOM 727 O O . VAL A 1 98 ? -7.558 -0.455 -9.130 1.00 92.81 98 VAL A O 1
ATOM 730 N N . ALA A 1 99 ? -7.059 0.385 -11.148 1.00 90.69 99 ALA A N 1
ATOM 731 C CA . ALA A 1 99 ? -6.410 1.585 -10.615 1.00 90.69 99 ALA A CA 1
ATOM 732 C C . ALA A 1 99 ? -7.375 2.424 -9.752 1.00 90.69 99 ALA A C 1
ATOM 734 O O . ALA A 1 99 ? -7.015 2.865 -8.658 1.00 90.69 99 ALA A O 1
ATOM 735 N N . LEU A 1 100 ? -8.634 2.571 -10.186 1.00 93.31 100 LEU A N 1
ATOM 736 C CA . LEU A 1 100 ? -9.672 3.237 -9.395 1.00 93.31 100 LEU A CA 1
ATOM 737 C C . LEU A 1 100 ? -9.982 2.479 -8.093 1.00 93.31 100 LEU A C 1
ATOM 739 O O . LEU A 1 100 ? -10.122 3.099 -7.039 1.00 93.31 100 LEU A O 1
ATOM 743 N N . LEU A 1 101 ? -10.049 1.144 -8.137 1.00 95.06 101 LEU A N 1
ATOM 744 C CA . LEU A 1 101 ? -10.234 0.321 -6.937 1.00 95.06 101 LEU A CA 1
ATOM 745 C C . LEU A 1 101 ? -9.072 0.475 -5.948 1.00 95.06 101 LEU A C 1
ATOM 747 O O . LEU A 1 101 ? -9.320 0.587 -4.748 1.00 95.06 101 LEU A O 1
ATOM 751 N N . LEU A 1 102 ? -7.825 0.537 -6.425 1.00 93.69 102 LEU A N 1
ATOM 752 C CA . LEU A 1 102 ? -6.652 0.794 -5.582 1.00 93.69 102 LEU A CA 1
ATOM 753 C C . LEU A 1 102 ? -6.721 2.179 -4.931 1.00 93.69 102 LEU A C 1
ATOM 755 O O . LEU A 1 102 ? -6.431 2.312 -3.743 1.00 93.69 102 LEU A O 1
ATOM 759 N N . LEU A 1 103 ? -7.168 3.196 -5.671 1.00 93.62 103 LEU A N 1
ATOM 760 C CA . LEU A 1 103 ? -7.351 4.543 -5.134 1.00 93.62 103 LEU A CA 1
ATOM 761 C C . LEU A 1 103 ? -8.414 4.575 -4.025 1.00 93.62 103 LEU A C 1
ATOM 763 O O . LEU A 1 103 ? -8.189 5.150 -2.958 1.00 93.62 103 LEU A O 1
ATOM 767 N N . ILE A 1 104 ? -9.552 3.907 -4.240 1.00 95.50 104 ILE A N 1
ATOM 768 C CA . ILE A 1 104 ? -10.592 3.748 -3.215 1.00 95.50 104 ILE A CA 1
ATOM 769 C C . ILE A 1 104 ? -10.022 2.999 -2.005 1.00 95.50 104 ILE A C 1
ATOM 771 O O . ILE A 1 104 ? -10.222 3.419 -0.864 1.00 95.50 104 ILE A O 1
ATOM 775 N N . ALA A 1 105 ? -9.269 1.922 -2.239 1.00 95.25 105 ALA A N 1
ATOM 776 C CA . ALA A 1 105 ? -8.642 1.147 -1.179 1.00 95.25 105 ALA A CA 1
ATOM 777 C C . ALA A 1 105 ? -7.637 1.980 -0.367 1.00 95.25 105 ALA A C 1
ATOM 779 O O . ALA A 1 105 ? -7.606 1.826 0.848 1.00 95.25 105 ALA A O 1
ATOM 780 N N . LEU A 1 106 ? -6.874 2.892 -0.977 1.00 94.12 106 LEU A N 1
ATOM 781 C CA . LEU A 1 106 ? -5.980 3.822 -0.265 1.00 94.12 106 LEU A CA 1
ATOM 782 C C . LEU A 1 106 ? -6.753 4.864 0.558 1.00 94.12 106 LEU A C 1
ATOM 784 O O . LEU A 1 106 ? -6.329 5.235 1.655 1.00 94.12 106 LEU A O 1
ATOM 788 N N . ALA A 1 107 ? -7.909 5.319 0.070 1.00 94.81 107 ALA A N 1
ATOM 789 C CA . ALA A 1 107 ? -8.738 6.290 0.782 1.00 94.81 107 ALA A CA 1
ATOM 790 C C . ALA A 1 107 ? -9.376 5.704 2.057 1.00 94.81 107 ALA A C 1
ATOM 792 O O . ALA A 1 107 ? -9.576 6.416 3.046 1.00 94.81 107 ALA A O 1
ATOM 793 N N . VAL A 1 108 ? -9.680 4.402 2.080 1.00 95.31 108 VAL A N 1
ATOM 794 C CA . VAL A 1 108 ? -10.363 3.760 3.215 1.00 95.31 108 VAL A CA 1
ATOM 795 C C . VAL A 1 108 ? -9.573 3.884 4.534 1.00 95.31 108 VAL A C 1
ATOM 797 O O . VAL A 1 108 ? -10.135 4.422 5.490 1.00 95.31 108 VAL A O 1
ATOM 800 N N . PRO A 1 109 ? -8.289 3.492 4.646 1.00 93.62 109 PRO A N 1
ATOM 801 C CA . PRO A 1 109 ? -7.511 3.687 5.874 1.00 93.62 109 PRO A CA 1
ATOM 802 C C . PRO A 1 109 ? -7.439 5.146 6.337 1.00 93.62 109 PRO A C 1
ATOM 804 O O . PRO A 1 109 ? -7.551 5.430 7.534 1.00 93.62 109 PRO A O 1
ATOM 807 N N . VAL A 1 110 ? -7.335 6.089 5.400 1.00 93.81 110 VAL A N 1
ATOM 808 C CA . VAL A 1 110 ? -7.311 7.528 5.696 1.00 93.81 110 VAL A CA 1
ATOM 809 C C . VAL A 1 110 ? -8.635 7.991 6.311 1.00 93.81 110 VAL A C 1
ATOM 811 O O . VAL A 1 110 ? -8.653 8.672 7.338 1.00 93.81 110 VAL A O 1
ATOM 814 N N . THR A 1 111 ? -9.766 7.576 5.739 1.00 92.62 111 THR A N 1
ATOM 815 C CA . THR A 1 111 ? -11.088 7.911 6.294 1.00 92.62 111 THR A CA 1
ATOM 816 C C . THR A 1 111 ? -11.327 7.246 7.652 1.00 92.62 111 THR A C 1
ATOM 818 O O . THR A 1 111 ? -11.830 7.885 8.578 1.00 92.62 111 THR A O 1
ATOM 821 N N . VAL A 1 112 ? -10.911 5.987 7.817 1.00 91.44 112 VAL A N 1
ATOM 822 C CA . VAL A 1 112 ? -11.067 5.217 9.061 1.00 91.44 112 VAL A CA 1
ATOM 823 C C . VAL A 1 112 ? -10.236 5.794 10.207 1.00 91.44 112 VAL A C 1
ATOM 825 O O . VAL A 1 112 ? -10.713 5.833 11.341 1.00 91.44 112 VAL A O 1
ATOM 828 N N . THR A 1 113 ? -9.011 6.256 9.946 1.00 90.06 113 THR A N 1
ATOM 829 C CA . THR A 1 113 ? -8.149 6.862 10.980 1.00 90.06 113 THR A CA 1
ATOM 830 C C . THR A 1 113 ? -8.699 8.206 11.477 1.00 90.06 113 THR A C 1
ATOM 832 O O . THR A 1 113 ? -8.607 8.509 12.677 1.00 90.06 113 THR A O 1
ATOM 835 N N . ARG A 1 114 ? -9.369 8.961 10.592 1.00 89.56 114 ARG A N 1
ATOM 836 C CA . ARG A 1 114 ? -10.027 10.242 10.903 1.00 89.56 114 ARG A CA 1
ATOM 837 C C . ARG A 1 114 ? -11.461 10.143 11.412 1.00 89.56 114 ARG A C 1
ATOM 839 O O . ARG A 1 114 ? -11.979 11.136 11.922 1.00 89.56 114 ARG A O 1
ATOM 846 N N . ALA A 1 115 ? -12.109 8.986 11.318 1.00 86.81 115 ALA A N 1
ATOM 847 C CA . ALA A 1 115 ? -13.494 8.822 11.744 1.00 86.81 115 ALA A CA 1
ATOM 848 C C . ALA A 1 115 ? -13.688 9.201 13.230 1.00 86.81 115 ALA A C 1
ATOM 850 O O . ALA A 1 115 ? -13.185 8.532 14.135 1.00 86.81 115 ALA A O 1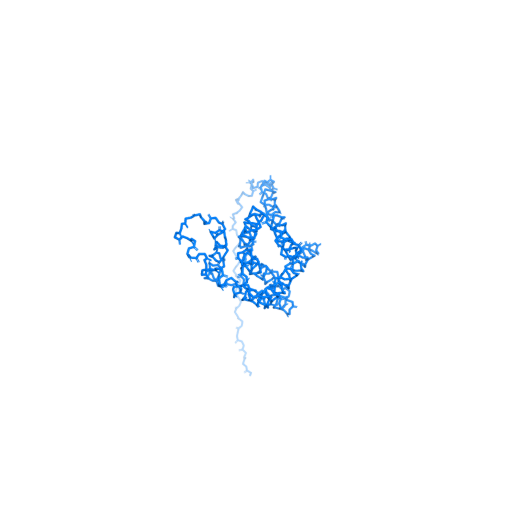
ATOM 851 N N . ARG A 1 116 ? -14.439 10.284 13.481 1.00 81.38 116 ARG A N 1
ATOM 852 C CA . ARG A 1 116 ? -14.872 10.720 14.827 1.00 81.38 116 ARG A CA 1
ATOM 853 C C . ARG A 1 116 ? -16.373 10.535 15.067 1.00 81.38 116 ARG A C 1
ATOM 855 O O . ARG A 1 116 ? -16.807 10.529 16.211 1.00 81.38 116 ARG A O 1
ATOM 862 N N . GLN A 1 117 ? -17.167 10.380 14.007 1.00 84.38 117 GLN A N 1
ATOM 863 C CA . GLN A 1 117 ? -18.622 10.280 14.114 1.00 84.38 117 GLN A CA 1
ATOM 864 C C . GLN A 1 117 ? -19.069 8.860 14.509 1.00 84.38 117 GLN A C 1
ATOM 866 O O . GLN A 1 117 ? -18.534 7.886 13.973 1.00 84.38 117 GLN A O 1
ATOM 871 N N . PRO A 1 118 ? -20.105 8.711 15.354 1.00 78.94 118 PRO A N 1
ATOM 872 C CA . PRO A 1 118 ? -20.550 7.410 15.862 1.00 78.94 118 PRO A CA 1
ATOM 873 C C . PRO A 1 118 ? -21.026 6.447 14.764 1.00 78.94 118 PRO A C 1
ATOM 875 O O . PRO A 1 118 ? -20.761 5.249 14.844 1.00 78.94 118 PRO A O 1
ATOM 878 N N . ARG A 1 119 ? -21.649 6.960 13.692 1.00 80.38 119 ARG A N 1
ATOM 879 C CA . ARG A 1 119 ? -22.060 6.143 12.534 1.00 80.38 119 ARG A CA 1
ATOM 880 C C . ARG A 1 119 ? -20.860 5.525 11.810 1.00 80.38 119 ARG A C 1
ATOM 882 O O . ARG A 1 119 ? -20.875 4.341 11.488 1.00 80.38 119 ARG A O 1
ATOM 889 N N . LEU A 1 120 ? -19.788 6.298 11.627 1.00 81.38 120 LEU A N 1
ATOM 890 C CA . LEU A 1 120 ? -18.554 5.815 11.004 1.00 81.38 120 LEU A CA 1
ATOM 891 C C . LEU A 1 120 ? -17.845 4.782 11.887 1.00 81.38 120 LEU A C 1
ATOM 893 O O . LEU A 1 120 ? -17.285 3.825 11.362 1.00 81.38 120 LEU A O 1
ATOM 897 N N . LEU A 1 121 ? -17.922 4.905 13.219 1.00 83.38 121 LEU A N 1
ATOM 898 C CA . LEU A 1 121 ? -17.322 3.933 14.142 1.00 83.38 121 LEU A CA 1
ATOM 899 C C . LEU A 1 121 ? -17.888 2.516 13.960 1.00 83.38 121 LEU A C 1
ATOM 901 O O . LEU A 1 121 ? -17.119 1.552 14.007 1.00 83.38 121 LEU A O 1
ATOM 905 N N . ALA A 1 122 ? -19.190 2.369 13.698 1.00 83.50 122 ALA A N 1
ATOM 906 C CA . ALA A 1 122 ? -19.795 1.063 13.419 1.00 83.50 122 ALA A CA 1
ATOM 907 C C . ALA A 1 122 ? -19.227 0.430 12.134 1.00 83.50 122 ALA A C 1
ATOM 909 O O . ALA A 1 122 ? -18.876 -0.755 12.116 1.00 83.50 122 ALA A O 1
ATOM 910 N N . VAL A 1 123 ? -19.048 1.240 11.088 1.00 86.69 123 VAL A N 1
ATOM 911 C CA . VAL A 1 123 ? -18.440 0.812 9.819 1.00 86.69 123 VAL A CA 1
ATOM 912 C C . VAL A 1 123 ? -16.967 0.454 10.017 1.00 86.69 123 VAL A C 1
ATOM 914 O O . VAL A 1 123 ? -16.520 -0.583 9.532 1.00 86.69 123 VAL A O 1
ATOM 917 N N . THR A 1 124 ? -16.218 1.226 10.818 1.00 87.38 124 THR A N 1
ATOM 918 C CA . THR A 1 124 ? -14.792 0.944 11.060 1.00 87.38 124 THR A CA 1
ATOM 919 C C . THR A 1 124 ? -14.553 -0.449 11.643 1.00 87.38 124 THR A C 1
ATOM 921 O O . THR A 1 124 ? -13.535 -1.062 11.337 1.00 87.38 124 THR A O 1
ATOM 924 N N . ARG A 1 125 ? -15.480 -0.994 12.447 1.00 86.19 125 ARG A N 1
ATOM 925 C CA . ARG A 1 125 ? -15.351 -2.360 12.987 1.00 86.19 125 ARG A CA 1
ATOM 926 C C . ARG A 1 125 ? -15.363 -3.414 11.883 1.00 86.19 125 ARG A C 1
ATOM 928 O O . ARG A 1 125 ? -14.548 -4.330 11.934 1.00 86.19 125 ARG A O 1
ATOM 935 N N . HIS A 1 126 ? -16.243 -3.257 10.897 1.00 88.56 126 HIS A N 1
ATOM 936 C CA . HIS A 1 126 ? -16.333 -4.158 9.750 1.00 88.56 126 HIS A CA 1
ATOM 937 C C . HIS A 1 126 ? -15.093 -4.025 8.865 1.00 88.56 126 HIS A C 1
ATOM 939 O O . HIS A 1 126 ? -14.448 -5.023 8.557 1.00 88.56 126 HIS A O 1
ATOM 945 N N . VAL A 1 127 ? -14.681 -2.789 8.566 1.00 91.88 127 VAL A N 1
ATOM 946 C CA . VAL A 1 127 ? -13.479 -2.517 7.760 1.00 91.88 127 VAL A CA 1
ATOM 947 C C . VAL A 1 127 ? -12.223 -3.125 8.396 1.00 91.88 127 VAL A C 1
ATOM 949 O O . VAL A 1 127 ? -11.410 -3.738 7.709 1.00 91.88 127 VAL A O 1
ATOM 952 N N . ARG A 1 128 ? -12.086 -3.048 9.726 1.00 89.38 128 ARG A N 1
ATOM 953 C CA . ARG A 1 128 ? -10.973 -3.682 10.456 1.00 89.38 128 ARG A CA 1
ATOM 954 C C . ARG A 1 128 ? -10.956 -5.207 10.341 1.00 89.38 128 ARG A C 1
ATOM 956 O O . ARG A 1 128 ? -9.878 -5.787 10.410 1.00 89.38 128 ARG A O 1
ATOM 963 N N . GLY A 1 129 ? -12.118 -5.843 10.187 1.00 89.12 129 GLY A N 1
ATOM 964 C CA . GLY A 1 129 ? -12.222 -7.284 9.946 1.00 89.12 129 GLY A CA 1
ATOM 965 C C . GLY A 1 129 ? -11.793 -7.688 8.532 1.00 89.12 129 GLY A C 1
ATOM 966 O O . GLY A 1 129 ? -11.275 -8.784 8.344 1.00 89.12 129 GLY A O 1
ATOM 967 N N . VAL A 1 130 ? -11.953 -6.788 7.558 1.00 93.44 130 VAL A N 1
ATOM 968 C CA . VAL A 1 130 ? -11.564 -6.996 6.151 1.00 93.44 130 VAL A CA 1
ATOM 969 C C . VAL A 1 130 ? -10.079 -6.692 5.911 1.00 93.44 130 VAL A C 1
ATOM 971 O O . VAL A 1 130 ? -9.457 -7.296 5.043 1.00 93.44 130 VAL A O 1
ATOM 974 N N . ALA A 1 131 ? -9.471 -5.825 6.724 1.00 94.00 131 ALA A N 1
ATOM 975 C CA . ALA A 1 131 ? -8.064 -5.439 6.607 1.00 94.00 131 ALA A CA 1
ATOM 976 C C . ALA A 1 131 ? -7.036 -6.582 6.445 1.00 94.00 131 ALA A C 1
ATOM 978 O O . ALA A 1 131 ? -6.188 -6.458 5.560 1.00 94.00 131 ALA A O 1
ATOM 979 N N . PRO A 1 132 ? -7.068 -7.690 7.218 1.00 93.62 132 PRO A N 1
ATOM 980 C CA . PRO A 1 132 ? -6.108 -8.781 7.022 1.00 93.62 132 PRO A CA 1
ATOM 981 C C . PRO A 1 132 ? -6.247 -9.456 5.651 1.00 93.62 132 PRO A C 1
ATOM 983 O O . PRO A 1 132 ? -5.247 -9.883 5.081 1.00 93.62 132 PRO A O 1
ATOM 986 N N . TRP A 1 133 ? -7.460 -9.506 5.094 1.00 95.94 133 TRP A N 1
ATOM 987 C CA . TRP A 1 133 ? -7.699 -10.062 3.763 1.00 95.94 133 TRP A CA 1
ATOM 988 C C . TRP A 1 133 ? -7.149 -9.157 2.666 1.00 95.94 133 TRP A C 1
ATOM 990 O O . TRP A 1 133 ? -6.491 -9.644 1.755 1.00 95.94 133 TRP A O 1
ATOM 1000 N N . VAL A 1 134 ? -7.353 -7.842 2.780 1.00 95.62 134 VAL A N 1
ATOM 1001 C CA . VAL A 1 134 ? -6.785 -6.870 1.829 1.00 95.62 134 VAL A CA 1
ATOM 1002 C C . VAL A 1 134 ? -5.262 -6.931 1.841 1.00 95.62 134 VAL A C 1
ATOM 1004 O O . VAL A 1 134 ? -4.645 -6.937 0.783 1.00 95.62 134 VAL A O 1
ATOM 1007 N N . LEU A 1 135 ? -4.656 -7.044 3.023 1.00 95.50 135 LEU A N 1
ATOM 1008 C CA . LEU A 1 135 ? -3.214 -7.220 3.161 1.00 95.50 135 LEU A CA 1
ATOM 1009 C C . LEU A 1 135 ? -2.723 -8.512 2.485 1.00 95.50 135 LEU A C 1
ATOM 1011 O O . LEU A 1 135 ? -1.732 -8.474 1.761 1.00 95.50 135 LEU A O 1
ATOM 1015 N N . ALA A 1 136 ? -3.407 -9.640 2.699 1.00 96.31 136 ALA A N 1
ATOM 1016 C CA . ALA A 1 136 ? -3.044 -10.911 2.073 1.00 96.31 136 ALA A CA 1
ATOM 1017 C C . ALA A 1 136 ? -3.168 -10.851 0.541 1.00 96.31 136 ALA A C 1
ATOM 1019 O O . ALA A 1 136 ? -2.257 -11.277 -0.167 1.00 96.31 136 ALA A O 1
ATOM 1020 N N . LEU A 1 137 ? -4.256 -10.267 0.027 1.00 96.94 137 LEU A N 1
ATOM 1021 C CA . LEU A 1 137 ? -4.457 -10.064 -1.409 1.00 96.94 137 LEU A CA 1
ATOM 1022 C C . LEU A 1 137 ? -3.390 -9.144 -2.006 1.00 96.94 137 LEU A C 1
ATOM 1024 O O . LEU A 1 137 ? -2.840 -9.458 -3.057 1.00 96.94 137 LEU A O 1
ATOM 1028 N N . ALA A 1 138 ? -3.057 -8.047 -1.323 1.00 96.69 138 ALA A N 1
ATOM 1029 C CA . ALA A 1 138 ? -2.002 -7.135 -1.747 1.00 96.69 138 ALA A CA 1
ATOM 1030 C C . ALA A 1 138 ? -0.631 -7.822 -1.775 1.00 96.69 138 ALA A C 1
ATOM 1032 O O . ALA A 1 138 ? 0.132 -7.616 -2.715 1.00 96.69 138 ALA A O 1
ATOM 1033 N N . LEU A 1 139 ? -0.321 -8.675 -0.793 1.00 96.88 139 LEU A N 1
ATOM 1034 C CA . LEU A 1 139 ? 0.916 -9.454 -0.802 1.00 96.88 139 LEU A CA 1
ATOM 1035 C C . LEU A 1 139 ? 0.985 -10.385 -2.016 1.00 96.88 139 LEU A C 1
ATOM 1037 O O . LEU A 1 139 ? 1.987 -10.380 -2.722 1.00 96.88 139 LEU A O 1
ATOM 1041 N N . VAL A 1 140 ? -0.073 -11.156 -2.279 1.00 97.50 140 VAL A N 1
ATOM 1042 C CA . VAL A 1 140 ? -0.096 -12.084 -3.419 1.00 97.50 140 VAL A CA 1
ATOM 1043 C C . VAL A 1 140 ? 0.009 -11.320 -4.737 1.00 97.50 140 VAL A C 1
ATOM 1045 O O . VAL A 1 140 ? 0.856 -11.646 -5.561 1.00 97.50 140 VAL A O 1
ATOM 1048 N N . ALA A 1 141 ? -0.799 -10.275 -4.920 1.00 96.00 141 ALA A N 1
ATOM 1049 C CA . ALA A 1 141 ? -0.800 -9.483 -6.146 1.00 96.00 141 ALA A CA 1
ATOM 1050 C C . ALA A 1 141 ? 0.541 -8.769 -6.381 1.00 96.00 141 ALA A C 1
ATOM 1052 O O . ALA A 1 141 ? 1.092 -8.855 -7.473 1.00 96.00 141 ALA A O 1
ATOM 1053 N N . SER A 1 142 ? 1.117 -8.132 -5.355 1.00 95.38 142 SER A N 1
ATOM 1054 C CA . SER A 1 142 ? 2.441 -7.504 -5.477 1.00 95.38 142 SER A CA 1
ATOM 1055 C C . SER A 1 142 ? 3.542 -8.531 -5.748 1.00 95.38 142 SER A C 1
ATOM 1057 O O . SER A 1 142 ? 4.410 -8.283 -6.577 1.00 95.38 142 SER A O 1
ATOM 1059 N N . GLY A 1 143 ? 3.482 -9.709 -5.120 1.00 95.00 143 GLY A N 1
ATOM 1060 C CA . GLY A 1 143 ? 4.415 -10.803 -5.379 1.00 95.00 143 GLY A CA 1
ATOM 1061 C C . GLY A 1 143 ? 4.343 -11.322 -6.815 1.00 95.00 143 GLY A C 1
ATOM 1062 O O . GLY A 1 143 ? 5.385 -11.597 -7.405 1.00 95.00 143 GLY A O 1
ATOM 1063 N N . VAL A 1 144 ? 3.144 -11.406 -7.403 1.00 96.00 144 VAL A N 1
ATOM 1064 C CA . VAL A 1 144 ? 2.973 -11.758 -8.822 1.00 96.00 144 VAL A CA 1
ATOM 1065 C C . VAL A 1 144 ? 3.625 -10.708 -9.716 1.00 96.00 144 VAL A C 1
ATOM 1067 O O . VAL A 1 144 ? 4.395 -11.075 -10.597 1.00 96.00 144 VAL A O 1
ATOM 1070 N N . GLU A 1 145 ? 3.387 -9.421 -9.468 1.00 94.88 145 GLU A N 1
ATOM 1071 C CA . GLU A 1 145 ? 3.984 -8.335 -10.256 1.00 94.88 145 GLU A CA 1
ATOM 1072 C C . GLU A 1 145 ? 5.5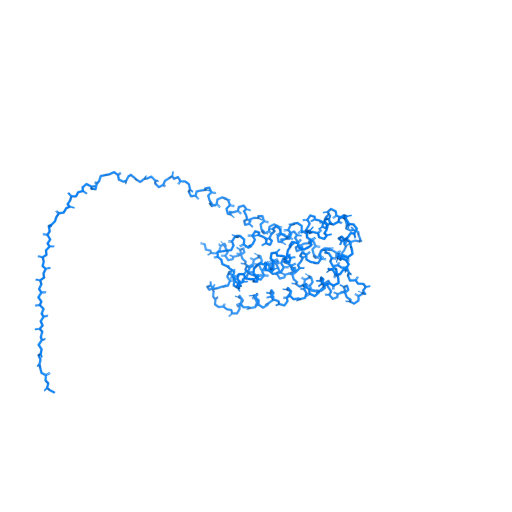11 -8.284 -10.121 1.00 94.88 145 GLU A C 1
ATOM 1074 O O . GLU A 1 145 ? 6.218 -8.172 -11.120 1.00 94.88 145 GLU A O 1
ATOM 1079 N N . PHE A 1 146 ? 6.051 -8.472 -8.914 1.00 93.31 146 PHE A N 1
ATOM 1080 C CA . PHE A 1 146 ? 7.498 -8.572 -8.707 1.00 93.31 146 PHE A CA 1
ATOM 1081 C C . PHE A 1 146 ? 8.101 -9.814 -9.366 1.00 93.31 146 PHE A C 1
ATOM 1083 O O . PHE A 1 146 ? 9.158 -9.726 -9.986 1.00 93.31 146 PHE A O 1
ATOM 1090 N N . GLY A 1 147 ? 7.422 -10.959 -9.289 1.00 93.50 147 GLY A N 1
ATOM 1091 C CA . GLY A 1 147 ? 7.839 -12.178 -9.976 1.00 93.50 147 GLY A CA 1
ATOM 1092 C C . GLY A 1 147 ? 7.832 -12.007 -11.495 1.00 93.50 147 GLY A C 1
ATOM 1093 O O . GLY A 1 147 ? 8.796 -12.381 -12.157 1.00 93.50 147 GLY A O 1
ATOM 1094 N N . ARG A 1 148 ? 6.788 -11.377 -12.048 1.00 93.69 148 ARG A N 1
ATOM 1095 C CA . ARG A 1 148 ? 6.701 -11.028 -13.474 1.00 93.69 148 ARG A CA 1
ATOM 1096 C C . ARG A 1 148 ? 7.782 -10.037 -13.880 1.00 93.69 148 ARG A C 1
ATOM 1098 O O . ARG A 1 148 ? 8.333 -10.197 -14.957 1.00 93.69 148 ARG A O 1
ATOM 1105 N N . ALA A 1 149 ? 8.115 -9.058 -13.044 1.00 91.81 149 ALA A N 1
ATOM 1106 C CA . ALA A 1 149 ? 9.197 -8.122 -13.331 1.00 91.81 149 ALA A CA 1
ATOM 1107 C C . ALA A 1 149 ? 10.575 -8.797 -13.339 1.00 91.81 149 ALA A C 1
ATOM 1109 O O . ALA A 1 149 ? 11.434 -8.421 -14.126 1.00 91.81 149 ALA A O 1
ATOM 1110 N N . TRP A 1 150 ? 10.783 -9.789 -12.468 1.00 89.19 150 TRP A N 1
ATOM 1111 C CA . TRP A 1 150 ? 12.055 -10.503 -12.356 1.00 89.19 150 TRP A CA 1
ATOM 1112 C C . TRP A 1 150 ? 12.251 -11.564 -13.444 1.00 89.19 150 TRP A C 1
ATOM 1114 O O . TRP A 1 150 ? 13.371 -11.816 -13.879 1.00 89.19 150 TRP A O 1
ATOM 1124 N N . LEU A 1 151 ? 11.163 -12.220 -13.855 1.00 91.31 151 LEU A N 1
ATOM 1125 C CA . LEU A 1 151 ? 11.174 -13.287 -14.860 1.00 91.31 151 LEU A CA 1
ATOM 1126 C C . LEU A 1 151 ? 10.856 -12.781 -16.274 1.00 91.31 151 LEU A C 1
ATOM 1128 O O . LEU A 1 151 ? 11.175 -13.451 -17.254 1.00 91.31 151 LEU A O 1
ATOM 1132 N N . GLY A 1 152 ? 10.185 -11.637 -16.384 1.00 80.38 152 GLY A N 1
ATOM 1133 C CA . GLY A 1 152 ? 9.841 -10.982 -17.640 1.00 80.38 152 GLY A CA 1
ATOM 1134 C C . GLY A 1 152 ? 11.024 -10.211 -18.221 1.00 80.38 152 GLY A C 1
ATOM 1135 O O . GLY A 1 152 ? 11.939 -9.814 -17.506 1.00 80.38 152 GLY A O 1
ATOM 1136 N N . GLY A 1 153 ? 11.017 -10.012 -19.540 1.00 75.38 153 GLY A N 1
ATOM 1137 C CA . GLY A 1 153 ? 12.054 -9.245 -20.235 1.00 75.38 153 GLY A CA 1
ATOM 1138 C C . GLY A 1 153 ? 12.208 -7.809 -19.712 1.00 75.38 153 GLY A C 1
ATOM 1139 O O . GLY A 1 153 ? 11.306 -7.249 -19.086 1.00 75.38 153 GLY A O 1
ATOM 1140 N N . THR A 1 154 ? 13.358 -7.203 -20.008 1.00 75.06 154 THR A N 1
ATOM 1141 C CA . THR A 1 154 ? 13.814 -5.915 -19.451 1.00 75.06 154 THR A CA 1
ATOM 1142 C C . THR A 1 154 ? 12.873 -4.740 -19.703 1.00 75.06 154 THR A C 1
ATOM 1144 O O . THR A 1 154 ? 12.795 -3.839 -18.872 1.00 75.06 154 THR A O 1
ATOM 1147 N N . ASP A 1 155 ? 12.128 -4.753 -20.808 1.00 82.06 155 ASP A N 1
ATOM 1148 C CA . ASP A 1 155 ? 11.402 -3.568 -21.281 1.00 82.06 155 ASP A CA 1
ATOM 1149 C C . ASP A 1 155 ? 10.152 -3.253 -20.441 1.00 82.06 155 ASP A C 1
ATOM 1151 O O . ASP A 1 155 ? 9.778 -2.092 -20.292 1.00 82.06 155 ASP A O 1
ATOM 1155 N N . ALA A 1 156 ? 9.521 -4.269 -19.841 1.00 84.31 156 ALA A N 1
ATOM 1156 C CA . ALA A 1 156 ? 8.329 -4.102 -19.001 1.00 84.31 156 ALA A CA 1
ATOM 1157 C C . ALA A 1 156 ? 8.638 -4.081 -17.492 1.00 84.31 156 ALA A C 1
ATOM 1159 O O . ALA A 1 156 ? 7.781 -3.706 -16.687 1.00 84.31 156 ALA A O 1
ATOM 1160 N N . ALA A 1 157 ? 9.854 -4.466 -17.090 1.00 87.50 157 ALA A N 1
ATOM 1161 C CA . ALA A 1 157 ? 10.229 -4.622 -15.685 1.00 87.50 157 ALA A CA 1
ATOM 1162 C C . ALA A 1 157 ? 9.995 -3.357 -14.825 1.00 87.50 157 ALA A C 1
ATOM 1164 O O . ALA A 1 157 ? 9.444 -3.497 -13.729 1.00 87.50 157 ALA A O 1
ATOM 1165 N N . PRO A 1 158 ? 10.304 -2.122 -15.282 1.00 86.94 158 PRO A N 1
ATOM 1166 C CA . PRO A 1 158 ? 10.074 -0.919 -14.479 1.00 86.94 158 PRO A CA 1
ATOM 1167 C C . PRO A 1 158 ? 8.593 -0.666 -14.172 1.00 86.94 158 PRO A C 1
ATOM 1169 O O . PRO A 1 158 ? 8.260 -0.281 -13.049 1.00 86.94 158 PRO A O 1
ATOM 1172 N N . VAL A 1 159 ? 7.705 -0.902 -15.144 1.00 89.56 159 VAL A N 1
ATOM 1173 C CA . VAL A 1 159 ? 6.252 -0.699 -15.004 1.00 89.56 159 VAL A CA 1
ATOM 1174 C C . VAL A 1 159 ? 5.652 -1.733 -14.052 1.00 89.56 159 VAL A C 1
ATOM 1176 O O . VAL A 1 159 ? 4.870 -1.383 -13.164 1.00 89.56 159 VAL A O 1
ATOM 1179 N N . LEU A 1 160 ? 6.067 -2.995 -14.185 1.00 91.94 160 LEU A N 1
ATOM 1180 C CA . LEU A 1 160 ? 5.645 -4.090 -13.307 1.00 91.94 160 LEU A CA 1
ATOM 1181 C C . LEU A 1 160 ? 6.114 -3.856 -11.859 1.00 91.94 160 LEU A C 1
ATOM 1183 O O . LEU A 1 160 ? 5.325 -3.979 -10.922 1.00 91.94 160 LEU A O 1
ATOM 1187 N N . LEU A 1 161 ? 7.364 -3.414 -11.658 1.00 91.19 161 LEU A N 1
ATOM 1188 C CA . LEU A 1 161 ? 7.890 -3.056 -10.332 1.00 91.19 161 LEU A CA 1
ATOM 1189 C C . LEU A 1 161 ? 7.103 -1.912 -9.687 1.00 91.19 161 LEU A C 1
ATOM 1191 O O . LEU A 1 161 ? 6.740 -2.009 -8.515 1.00 91.19 161 LEU A O 1
ATOM 1195 N N . HIS A 1 162 ? 6.809 -0.845 -10.435 1.00 90.44 162 HIS A N 1
ATOM 1196 C CA . HIS A 1 162 ? 6.003 0.269 -9.924 1.00 90.44 162 HIS A CA 1
ATOM 1197 C C . HIS A 1 162 ? 4.591 -0.185 -9.554 1.00 90.44 162 HIS A C 1
ATOM 1199 O O . HIS A 1 162 ? 4.100 0.147 -8.474 1.00 90.44 162 HIS A O 1
ATOM 1205 N N . THR A 1 163 ? 3.967 -1.001 -10.404 1.00 93.12 163 THR A N 1
ATOM 1206 C CA . THR A 1 163 ? 2.638 -1.570 -10.153 1.00 93.12 163 THR A CA 1
ATOM 1207 C C . THR A 1 163 ? 2.638 -2.410 -8.870 1.00 93.12 163 THR A C 1
ATOM 1209 O O . THR A 1 163 ? 1.812 -2.187 -7.981 1.00 93.12 163 THR A O 1
ATOM 1212 N N . GLY A 1 164 ? 3.624 -3.300 -8.707 1.00 94.50 164 GLY A N 1
ATOM 1213 C CA . GLY A 1 164 ? 3.815 -4.094 -7.493 1.00 94.50 164 GLY A CA 1
ATOM 1214 C C . GLY A 1 164 ? 4.032 -3.242 -6.236 1.00 94.50 164 GLY A C 1
ATOM 1215 O O . GLY A 1 164 ? 3.419 -3.510 -5.201 1.00 94.50 164 GLY A O 1
ATOM 1216 N N . LEU A 1 165 ? 4.831 -2.170 -6.325 1.00 93.69 165 LEU A N 1
ATOM 1217 C CA . LEU A 1 165 ? 5.069 -1.231 -5.219 1.00 93.69 165 LEU A CA 1
ATOM 1218 C C . LEU A 1 165 ? 3.796 -0.487 -4.797 1.00 93.69 165 LEU A C 1
ATOM 1220 O O . LEU A 1 165 ? 3.530 -0.366 -3.599 1.00 93.69 165 LEU A O 1
ATOM 1224 N N . VAL A 1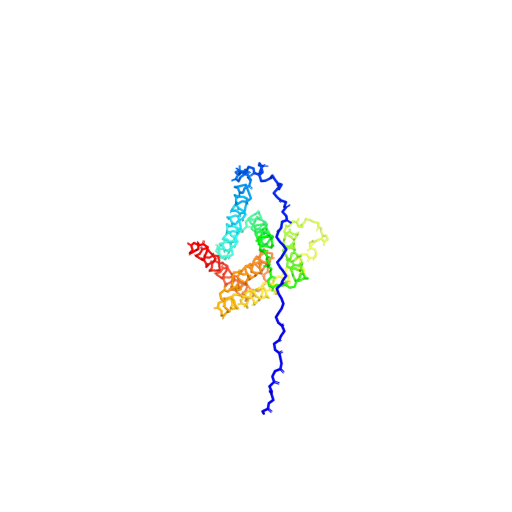 166 ? 2.985 -0.020 -5.751 1.00 94.19 166 VAL A N 1
ATOM 1225 C CA . VAL A 1 166 ? 1.707 0.649 -5.456 1.00 94.19 166 VAL A CA 1
ATOM 1226 C C . VAL A 1 166 ? 0.749 -0.313 -4.752 1.00 94.19 166 VAL A C 1
ATOM 1228 O O . VAL A 1 166 ? 0.174 0.044 -3.722 1.00 94.19 166 VAL A O 1
ATOM 1231 N N . ILE A 1 167 ? 0.615 -1.548 -5.246 1.00 96.06 167 ILE A N 1
ATOM 1232 C CA . ILE A 1 167 ? -0.217 -2.585 -4.613 1.00 96.06 167 ILE A CA 1
ATOM 1233 C C . ILE A 1 167 ? 0.276 -2.877 -3.188 1.00 96.06 167 ILE A C 1
ATOM 1235 O O . ILE A 1 167 ? -0.526 -2.946 -2.251 1.00 96.06 167 ILE A O 1
ATOM 1239 N N . ALA A 1 168 ? 1.591 -2.999 -2.997 1.00 95.94 168 ALA A N 1
ATOM 1240 C CA . ALA A 1 168 ? 2.183 -3.228 -1.686 1.00 95.94 168 ALA A CA 1
ATOM 1241 C C . ALA A 1 168 ? 1.902 -2.074 -0.710 1.00 95.94 168 ALA A C 1
ATOM 1243 O O . ALA A 1 168 ? 1.535 -2.317 0.442 1.00 95.94 168 ALA A O 1
ATOM 1244 N N . LEU A 1 169 ? 1.983 -0.820 -1.166 1.00 94.69 169 LEU A N 1
ATOM 1245 C CA . LEU A 1 169 ? 1.606 0.350 -0.370 1.00 94.69 169 LEU A CA 1
ATOM 1246 C C . LEU A 1 169 ? 0.133 0.339 0.035 1.00 94.69 169 LEU A C 1
ATOM 1248 O O . LEU A 1 169 ? -0.180 0.691 1.175 1.00 94.69 169 LEU A O 1
ATOM 1252 N N . VAL A 1 170 ? -0.767 -0.109 -0.848 1.00 95.94 170 VAL A N 1
ATOM 1253 C CA . VAL A 1 170 ? -2.171 -0.322 -0.474 1.00 95.94 170 VAL A CA 1
ATOM 1254 C C . VAL A 1 170 ? -2.235 -1.319 0.682 1.00 95.94 170 VAL A C 1
ATOM 1256 O O . VAL A 1 170 ? -2.775 -0.983 1.734 1.00 95.94 170 VAL A O 1
ATOM 1259 N N . GLY A 1 171 ? -1.605 -2.489 0.566 1.00 96.12 171 GLY A N 1
ATOM 1260 C CA . GLY A 1 171 ? -1.557 -3.477 1.652 1.00 96.12 171 GLY A CA 1
ATOM 1261 C C . GLY A 1 171 ? -1.023 -2.909 2.976 1.00 96.12 171 GLY A C 1
ATOM 1262 O O . GLY A 1 171 ? -1.657 -3.059 4.025 1.00 96.12 171 GLY A O 1
ATOM 1263 N N . LEU A 1 172 ? 0.100 -2.188 2.933 1.00 95.25 172 LEU A N 1
ATOM 1264 C CA . LEU A 1 172 ? 0.714 -1.569 4.114 1.00 95.25 172 LEU A CA 1
ATOM 1265 C C . LEU A 1 172 ? -0.145 -0.445 4.716 1.00 95.25 172 LEU A C 1
ATOM 1267 O O . LEU A 1 172 ? -0.194 -0.304 5.939 1.00 95.25 172 LEU A O 1
ATOM 1271 N N . SER A 1 173 ? -0.889 0.310 3.904 1.00 95.88 173 SER A N 1
ATOM 1272 C CA . SER A 1 173 ? -1.842 1.309 4.407 1.00 95.88 173 SER A CA 1
ATOM 1273 C C . SER A 1 173 ? -2.990 0.660 5.190 1.00 95.88 173 SER A C 1
ATOM 1275 O O . SER A 1 173 ? -3.426 1.186 6.210 1.00 95.88 173 SER A O 1
ATOM 1277 N N . TRP A 1 174 ? -3.446 -0.529 4.786 1.00 96.50 174 TRP A N 1
ATOM 1278 C CA . TRP A 1 174 ? -4.476 -1.278 5.511 1.00 96.50 174 TRP A CA 1
ATOM 1279 C C . TRP A 1 174 ? -3.945 -1.925 6.791 1.00 96.50 174 TRP A C 1
ATOM 1281 O O . TRP A 1 174 ? -4.692 -2.106 7.759 1.00 96.50 174 TRP A O 1
ATOM 1291 N N . PHE A 1 175 ? -2.647 -2.226 6.854 1.00 94.75 175 PHE A N 1
ATOM 1292 C CA . PHE A 1 175 ? -2.029 -2.725 8.077 1.00 94.75 175 PHE A CA 1
ATOM 1293 C C . PHE A 1 175 ? -2.156 -1.730 9.240 1.00 94.75 175 PHE A C 1
ATOM 1295 O O . PHE A 1 175 ? -2.376 -2.167 10.374 1.00 94.75 175 PHE A O 1
ATOM 1302 N N . THR A 1 176 ? -2.104 -0.414 8.996 1.00 92.69 176 THR A N 1
ATOM 1303 C CA . THR A 1 176 ? -2.206 0.606 10.062 1.00 92.69 176 THR A CA 1
ATOM 1304 C C . THR A 1 176 ? -3.539 0.545 10.813 1.00 92.69 176 THR A C 1
ATOM 1306 O O . THR A 1 176 ? -3.593 0.792 12.021 1.00 92.69 176 THR A O 1
ATOM 1309 N N . ILE A 1 177 ? -4.612 0.138 10.129 1.00 93.06 177 ILE A N 1
ATOM 1310 C CA . ILE A 1 177 ? -5.944 -0.036 10.716 1.00 93.06 177 ILE A CA 1
ATOM 1311 C C . ILE A 1 177 ? -6.228 -1.479 11.154 1.00 93.06 177 ILE A C 1
ATOM 1313 O O . ILE A 1 177 ? -7.172 -1.699 11.915 1.00 93.06 177 ILE A O 1
ATOM 1317 N N . CYS A 1 178 ? -5.422 -2.457 10.731 1.00 92.25 178 CYS A N 1
ATOM 1318 C CA . CYS A 1 178 ? -5.590 -3.860 11.096 1.00 92.25 178 CYS A CA 1
ATOM 1319 C C . CYS A 1 178 ? -5.448 -4.063 12.617 1.00 92.25 178 CYS A C 1
ATOM 1321 O O . CYS A 1 178 ? -4.482 -3.612 13.244 1.00 92.25 178 CYS A O 1
ATOM 1323 N N . ARG A 1 179 ? -6.434 -4.746 13.216 1.00 88.25 179 ARG A N 1
ATOM 1324 C CA . ARG A 1 179 ? -6.457 -5.126 14.639 1.00 88.25 179 ARG A CA 1
ATOM 1325 C C . ARG A 1 179 ? -6.830 -6.607 14.783 1.00 88.25 179 ARG A C 1
ATOM 1327 O O . ARG A 1 179 ? -8.002 -6.906 15.032 1.00 88.25 179 ARG A O 1
ATOM 1334 N N . PRO A 1 180 ? -5.869 -7.529 14.596 1.00 88.25 180 PRO A N 1
ATOM 1335 C CA . PRO A 1 180 ? -6.112 -8.952 14.802 1.00 88.25 180 PRO A CA 1
ATOM 1336 C C . PRO A 1 180 ? -6.517 -9.220 16.259 1.00 88.25 180 PRO A C 1
ATOM 1338 O O . PRO A 1 180 ? -5.975 -8.619 17.185 1.00 88.25 180 PRO A O 1
ATOM 1341 N N . ARG A 1 181 ? -7.509 -10.098 16.462 1.00 88.62 181 ARG A N 1
ATOM 1342 C CA . ARG A 1 181 ? -8.029 -10.443 17.801 1.00 88.62 181 ARG A CA 1
ATOM 1343 C C . ARG A 1 181 ? -7.309 -11.628 18.444 1.00 88.62 181 ARG A C 1
ATOM 1345 O O . ARG A 1 181 ? -7.299 -11.734 19.664 1.00 88.62 181 ARG A O 1
ATOM 1352 N N . THR A 1 182 ? -6.746 -12.528 17.640 1.00 92.88 182 THR A N 1
ATOM 1353 C CA . THR A 1 182 ? -6.102 -13.762 18.112 1.00 92.88 182 THR A CA 1
ATOM 1354 C C . THR A 1 182 ? -4.588 -13.679 17.938 1.00 92.88 182 THR A C 1
ATOM 1356 O O . THR A 1 182 ? -4.106 -13.032 17.010 1.00 92.88 182 THR A O 1
ATOM 1359 N N . ARG A 1 183 ? -3.823 -14.361 18.805 1.00 92.31 183 ARG A N 1
ATOM 1360 C CA . ARG A 1 183 ? -2.349 -14.388 18.717 1.00 92.31 183 ARG A CA 1
ATOM 1361 C C . ARG A 1 183 ? -1.861 -14.923 17.370 1.00 92.31 183 ARG A C 1
ATOM 1363 O O . ARG A 1 183 ? -0.967 -14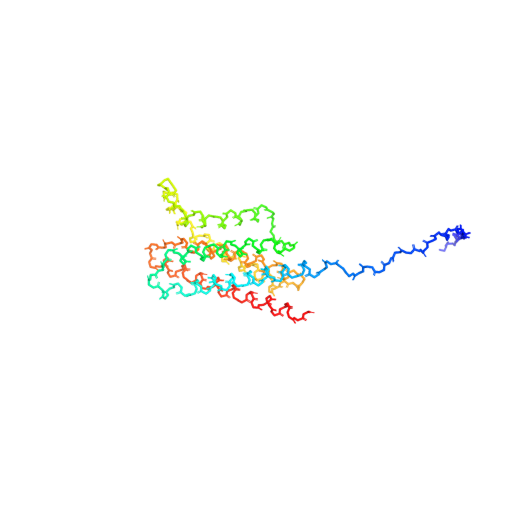.332 16.777 1.00 92.31 183 ARG A O 1
ATOM 1370 N N . LEU A 1 184 ? -2.488 -15.989 16.865 1.00 94.25 184 LEU A N 1
ATOM 1371 C CA . LEU A 1 184 ? -2.159 -16.563 15.557 1.00 94.25 184 LEU A CA 1
ATOM 1372 C C . LEU A 1 184 ? -2.418 -15.569 14.419 1.00 94.25 184 LEU A C 1
ATOM 1374 O O . LEU A 1 184 ? -1.563 -15.401 13.554 1.00 94.25 184 LEU A O 1
ATOM 1378 N N . ALA A 1 185 ? -3.547 -14.851 14.455 1.00 92.19 185 ALA A N 1
ATOM 1379 C CA . ALA A 1 185 ? -3.820 -13.807 13.473 1.00 92.19 185 ALA A CA 1
ATOM 1380 C C . ALA A 1 185 ? -2.772 -12.688 13.550 1.00 92.19 185 ALA A C 1
ATOM 1382 O O . ALA A 1 185 ? -2.293 -12.240 12.514 1.00 92.19 185 ALA A O 1
ATOM 1383 N N . THR A 1 186 ? -2.355 -12.279 14.751 1.00 93.00 186 THR A N 1
ATOM 1384 C CA . THR A 1 186 ? -1.293 -11.278 14.925 1.00 93.00 186 THR A CA 1
ATOM 1385 C C . THR A 1 186 ? 0.021 -11.725 14.302 1.00 93.00 186 THR A C 1
ATOM 1387 O O . THR A 1 186 ? 0.592 -10.964 13.527 1.00 93.00 186 THR A O 1
ATOM 1390 N N . ILE A 1 187 ? 0.466 -12.951 14.588 1.00 95.00 187 ILE A N 1
ATOM 1391 C CA . ILE A 1 187 ? 1.704 -13.503 14.022 1.00 95.00 187 ILE A CA 1
ATOM 1392 C C . ILE A 1 187 ? 1.598 -13.552 12.497 1.00 95.00 187 ILE A C 1
ATOM 1394 O O . ILE A 1 187 ? 2.464 -13.017 11.817 1.00 95.00 187 ILE A O 1
ATOM 1398 N N . SER A 1 188 ? 0.501 -14.096 11.956 1.00 95.12 188 SER A N 1
ATOM 1399 C CA . SER A 1 188 ? 0.310 -14.182 10.502 1.00 95.12 188 SER A CA 1
ATOM 1400 C C . SER A 1 188 ? 0.349 -12.808 9.827 1.00 95.12 188 SER A C 1
ATOM 1402 O O . SER A 1 188 ? 1.092 -12.614 8.872 1.00 95.12 188 SER A O 1
ATOM 1404 N N . VAL A 1 189 ? -0.373 -11.818 10.363 1.00 94.75 189 VAL A N 1
ATOM 1405 C CA . VAL A 1 189 ? -0.385 -10.448 9.838 1.00 94.75 189 VAL A CA 1
ATOM 1406 C C . VAL A 1 189 ? 1.006 -9.823 9.923 1.00 94.75 189 VAL A C 1
ATOM 1408 O O . VAL A 1 189 ? 1.422 -9.168 8.974 1.00 94.75 189 VAL A O 1
ATOM 1411 N N . GLN A 1 190 ? 1.743 -10.031 11.017 1.00 94.62 190 GLN A N 1
ATOM 1412 C CA . GLN A 1 190 ? 3.111 -9.527 11.151 1.00 94.62 190 GLN A CA 1
ATOM 1413 C C . GLN A 1 190 ? 4.050 -10.148 10.116 1.00 94.62 190 GLN A C 1
ATOM 1415 O O . GLN A 1 190 ? 4.784 -9.411 9.466 1.00 94.62 190 GLN A O 1
ATOM 1420 N N . THR A 1 191 ? 3.985 -11.464 9.901 1.00 95.62 191 THR A N 1
ATOM 1421 C CA . THR A 1 191 ? 4.781 -12.136 8.869 1.00 95.62 191 THR A CA 1
ATOM 1422 C C . THR A 1 191 ? 4.457 -11.593 7.478 1.00 95.62 191 THR A C 1
ATOM 1424 O O . THR A 1 191 ? 5.373 -11.224 6.750 1.00 95.62 191 THR A O 1
ATOM 1427 N N . LEU A 1 192 ? 3.171 -11.468 7.126 1.00 96.00 192 LEU A N 1
ATOM 1428 C CA . LEU A 1 192 ? 2.747 -10.912 5.833 1.00 96.00 192 LEU A CA 1
ATOM 1429 C C . LEU A 1 192 ? 3.286 -9.491 5.628 1.00 96.00 192 LEU A C 1
ATOM 1431 O O . LEU A 1 192 ? 3.789 -9.160 4.559 1.00 96.00 192 LEU A O 1
ATOM 1435 N N . VAL A 1 193 ? 3.212 -8.657 6.664 1.00 95.69 193 VAL A N 1
ATOM 1436 C CA . VAL A 1 193 ? 3.698 -7.274 6.630 1.00 95.69 193 VAL A CA 1
ATOM 1437 C C . VAL A 1 193 ? 5.208 -7.206 6.508 1.00 95.69 193 VAL A C 1
ATOM 1439 O O . VAL A 1 193 ? 5.703 -6.362 5.773 1.00 95.69 193 VAL A O 1
ATOM 1442 N N . TRP A 1 194 ? 5.942 -8.065 7.213 1.00 97.00 194 TRP A N 1
ATOM 1443 C CA . TRP A 1 194 ? 7.396 -8.115 7.112 1.00 97.00 194 TRP A CA 1
ATOM 1444 C C . TRP A 1 194 ? 7.830 -8.486 5.703 1.00 97.00 194 TRP A C 1
ATOM 1446 O O . TRP A 1 194 ? 8.656 -7.781 5.139 1.00 97.00 194 TRP A O 1
ATOM 1456 N N . VAL A 1 195 ? 7.218 -9.516 5.112 1.00 96.94 195 VAL A N 1
ATOM 1457 C CA . VAL A 1 195 ? 7.483 -9.908 3.719 1.00 96.94 195 VAL A CA 1
ATOM 1458 C C . VAL A 1 195 ? 7.136 -8.771 2.755 1.00 96.94 195 VAL A C 1
ATOM 1460 O O . VAL A 1 195 ? 7.903 -8.472 1.846 1.00 96.94 195 VAL A O 1
ATOM 1463 N N . LEU A 1 196 ? 6.005 -8.093 2.960 1.00 95.19 196 LEU A N 1
ATOM 1464 C CA . LEU A 1 196 ? 5.600 -6.986 2.097 1.00 95.19 196 LEU A CA 1
ATOM 1465 C C . LEU A 1 196 ? 6.540 -5.778 2.228 1.00 95.19 196 LEU A C 1
ATOM 1467 O O . LEU A 1 196 ? 6.910 -5.167 1.230 1.00 95.19 196 LEU A O 1
ATOM 1471 N N . ALA A 1 197 ? 6.956 -5.443 3.449 1.00 96.00 197 ALA A N 1
ATOM 1472 C CA . ALA A 1 197 ? 7.876 -4.345 3.720 1.00 96.00 197 ALA A CA 1
ATOM 1473 C C . ALA A 1 197 ? 9.278 -4.628 3.165 1.00 96.00 197 ALA A C 1
ATOM 1475 O O . ALA A 1 197 ? 9.883 -3.734 2.575 1.00 96.00 197 ALA A O 1
ATOM 1476 N N . THR A 1 198 ? 9.789 -5.857 3.291 1.00 95.88 198 THR A N 1
ATOM 1477 C CA . THR A 1 198 ? 11.073 -6.235 2.683 1.00 95.88 198 THR A CA 1
ATOM 1478 C C . THR A 1 198 ? 10.998 -6.219 1.163 1.00 95.88 198 THR A C 1
ATOM 1480 O O . THR A 1 198 ? 11.926 -5.721 0.533 1.00 95.88 198 THR A O 1
ATOM 1483 N N . ALA A 1 199 ? 9.888 -6.673 0.572 1.00 93.94 199 ALA A N 1
ATOM 1484 C CA . ALA A 1 199 ? 9.664 -6.580 -0.868 1.00 93.94 199 ALA A CA 1
ATOM 1485 C C . ALA A 1 199 ? 9.640 -5.121 -1.351 1.00 93.94 199 ALA A C 1
ATOM 1487 O O . ALA A 1 199 ? 10.265 -4.804 -2.359 1.00 93.94 199 ALA A O 1
ATOM 1488 N N . VAL A 1 200 ? 9.000 -4.212 -0.604 1.00 94.75 200 VAL A N 1
ATOM 1489 C CA . VAL A 1 200 ? 9.024 -2.770 -0.901 1.00 94.75 200 VAL A CA 1
ATOM 1490 C C . VAL A 1 200 ? 10.448 -2.219 -0.853 1.00 94.75 200 VAL A C 1
ATOM 1492 O O . VAL A 1 200 ? 10.871 -1.556 -1.797 1.00 94.75 200 VAL A O 1
ATOM 1495 N N . VAL A 1 201 ? 11.215 -2.521 0.198 1.00 95.00 201 VAL A N 1
ATOM 1496 C CA . VAL A 1 201 ? 12.612 -2.067 0.316 1.00 95.00 201 VAL A CA 1
ATOM 1497 C C . VAL A 1 201 ? 13.460 -2.612 -0.836 1.00 95.00 201 VAL A C 1
ATOM 1499 O O . VAL A 1 201 ? 14.139 -1.840 -1.509 1.00 95.00 201 VAL A O 1
ATOM 1502 N N . ALA A 1 202 ? 13.370 -3.911 -1.128 1.00 92.38 202 ALA A N 1
ATOM 1503 C CA . ALA A 1 202 ? 14.098 -4.535 -2.229 1.00 92.38 202 ALA A CA 1
ATOM 1504 C C . ALA A 1 202 ? 13.710 -3.936 -3.592 1.00 92.38 202 ALA A C 1
ATOM 1506 O O . ALA A 1 202 ? 14.589 -3.591 -4.379 1.00 92.38 202 ALA A O 1
ATOM 1507 N N . GLY A 1 203 ? 12.412 -3.741 -3.844 1.00 88.75 203 GLY A N 1
ATOM 1508 C CA . GLY A 1 203 ? 11.903 -3.122 -5.067 1.00 88.75 203 GLY A CA 1
ATOM 1509 C C . GLY A 1 203 ? 12.388 -1.682 -5.231 1.00 88.75 203 GLY A C 1
ATOM 1510 O O . GLY A 1 203 ? 12.876 -1.318 -6.298 1.00 88.75 203 GLY A O 1
ATOM 1511 N N . THR A 1 204 ? 12.345 -0.874 -4.165 1.00 89.56 204 THR A N 1
ATOM 1512 C CA . THR A 1 204 ? 12.879 0.501 -4.199 1.00 89.56 204 THR A CA 1
ATOM 1513 C C . THR A 1 204 ? 14.381 0.544 -4.451 1.00 89.56 204 THR A C 1
ATOM 1515 O O . THR A 1 204 ? 14.834 1.354 -5.257 1.00 89.56 204 THR A O 1
ATOM 1518 N N . ALA A 1 205 ? 15.153 -0.348 -3.823 1.00 89.75 205 ALA A N 1
ATOM 1519 C CA . ALA A 1 205 ? 16.588 -0.454 -4.056 1.00 89.75 205 ALA A CA 1
ATOM 1520 C C . ALA A 1 205 ? 16.891 -0.858 -5.507 1.00 89.75 205 ALA A C 1
ATOM 1522 O O . ALA A 1 205 ? 17.763 -0.267 -6.138 1.00 89.75 205 ALA A O 1
ATOM 1523 N N . HIS A 1 206 ? 16.136 -1.809 -6.063 1.00 86.88 206 HIS A N 1
ATOM 1524 C CA . HIS A 1 206 ? 16.299 -2.241 -7.448 1.00 86.88 206 HIS A CA 1
ATOM 1525 C C . HIS A 1 206 ? 16.006 -1.107 -8.441 1.00 86.88 206 HIS A C 1
ATOM 1527 O O . HIS A 1 206 ? 16.810 -0.853 -9.335 1.00 86.88 206 HIS A O 1
ATOM 1533 N N . VAL A 1 207 ? 14.911 -0.362 -8.241 1.00 83.62 207 VAL A N 1
ATOM 1534 C CA . VAL A 1 207 ? 14.580 0.819 -9.060 1.00 83.62 207 VAL A CA 1
ATOM 1535 C C . VAL A 1 207 ? 15.676 1.886 -8.963 1.00 83.62 207 VAL A C 1
ATOM 1537 O O . VAL A 1 207 ? 16.061 2.453 -9.984 1.00 83.62 207 VAL A O 1
ATOM 1540 N N . ALA A 1 208 ? 16.220 2.132 -7.767 1.00 84.25 208 ALA A N 1
ATOM 1541 C CA . ALA A 1 208 ? 17.306 3.092 -7.576 1.00 84.25 208 ALA A CA 1
ATOM 1542 C C . ALA A 1 208 ? 18.579 2.682 -8.338 1.00 84.25 208 ALA A C 1
ATOM 1544 O O . ALA A 1 208 ? 19.157 3.507 -9.045 1.00 84.25 208 ALA A O 1
ATOM 1545 N N . VAL A 1 209 ? 18.974 1.406 -8.263 1.00 85.44 209 VAL A N 1
ATOM 1546 C CA . VAL A 1 209 ? 20.134 0.877 -9.000 1.00 85.44 209 VAL A CA 1
ATOM 1547 C C . VAL A 1 209 ? 19.928 1.009 -10.509 1.00 85.44 209 VAL A C 1
ATOM 1549 O O . VAL A 1 209 ? 20.797 1.555 -11.188 1.00 85.44 209 VAL A O 1
ATOM 1552 N N . LEU A 1 210 ? 18.766 0.597 -11.027 1.00 80.06 210 LEU A N 1
ATOM 1553 C CA . LEU A 1 210 ? 18.444 0.723 -12.452 1.00 80.06 210 LEU A CA 1
ATOM 1554 C C . LEU A 1 210 ? 18.486 2.180 -12.925 1.00 80.06 210 LEU A C 1
ATOM 1556 O O . LEU A 1 210 ? 18.997 2.457 -14.004 1.00 80.06 210 LEU A O 1
ATOM 1560 N N . SER A 1 211 ? 18.014 3.119 -12.101 1.00 74.19 211 SER A N 1
ATOM 1561 C CA . SER A 1 211 ? 18.037 4.547 -12.437 1.00 74.19 211 SER A CA 1
ATOM 1562 C C . SER A 1 211 ? 19.431 5.181 -12.430 1.00 74.19 211 SER A C 1
ATOM 1564 O O . SER A 1 211 ? 19.592 6.262 -12.979 1.00 74.19 211 SER A O 1
ATOM 1566 N N . SER A 1 212 ? 20.422 4.535 -11.806 1.00 76.38 212 SER A N 1
ATOM 1567 C CA . SER A 1 212 ? 21.813 5.014 -11.756 1.00 76.38 212 SER A CA 1
ATOM 1568 C C . SER A 1 212 ? 22.703 4.457 -12.871 1.00 76.38 212 SER A C 1
ATOM 1570 O O . SER A 1 212 ? 23.815 4.941 -13.062 1.00 76.38 212 SER A O 1
ATOM 1572 N N . ALA A 1 213 ? 22.235 3.421 -13.573 1.00 70.94 213 ALA A N 1
ATOM 1573 C CA . ALA A 1 213 ? 22.998 2.713 -14.598 1.00 70.94 213 ALA A CA 1
ATOM 1574 C C . ALA A 1 213 ? 22.780 3.253 -16.026 1.00 70.94 213 ALA A C 1
ATOM 1576 O O . ALA A 1 213 ? 23.475 2.810 -16.940 1.00 70.94 213 ALA A O 1
ATOM 1577 N N . GLY A 1 214 ? 21.824 4.168 -16.220 1.00 56.41 214 GLY A N 1
ATOM 1578 C CA . GLY A 1 214 ? 21.540 4.849 -17.489 1.00 56.41 214 GLY A CA 1
ATOM 1579 C C . GLY A 1 214 ? 21.808 6.339 -17.384 1.00 56.41 214 GLY A C 1
ATOM 1580 O O . GLY A 1 214 ? 22.307 6.900 -18.381 1.00 56.41 214 GLY A O 1
#